Protein AF-A0A4V1RGA6-F1 (afdb_monomer)

Secondary structure (DSSP, 8-state):
-EEEE---S---S-PEE--SSSSEEEEEEE--SSTT-EEEEEEESS-EEEEEEEEEETTEEEEEEEEEESPPPPPPPP------PPPPPP-PPPP-PPPPPTT--S--------------PPPP-----TTPPEEEE-----BTTB---B-TT--BHHHHHHHHHHHHHHHHHHSTTEEEE-

Structure (mmCIF, N/CA/C/O backbone):
data_AF-A0A4V1RGA6-F1
#
_entry.id   AF-A0A4V1RGA6-F1
#
loop_
_atom_site.group_PDB
_atom_site.id
_atom_site.type_symbol
_atom_site.label_atom_id
_atom_site.label_alt_id
_atom_site.label_comp_id
_atom_site.label_asym_id
_atom_site.label_entity_id
_atom_site.label_seq_id
_atom_site.pdbx_PDB_ins_code
_atom_site.Cartn_x
_atom_site.Cartn_y
_atom_site.Cartn_z
_atom_site.occupancy
_atom_site.B_iso_or_equiv
_atom_site.auth_seq_id
_atom_site.auth_comp_id
_atom_site.auth_asym_id
_atom_site.auth_atom_id
_atom_site.pdbx_PDB_model_num
ATOM 1 N N . VAL A 1 1 ? -1.457 -8.751 15.946 1.00 91.12 1 VAL A N 1
ATOM 2 C CA . VAL A 1 1 ? -1.861 -7.387 16.377 1.00 91.12 1 VAL A CA 1
ATOM 3 C C . VAL A 1 1 ? -3.372 -7.347 16.571 1.00 91.12 1 VAL A C 1
ATOM 5 O O . VAL A 1 1 ? -4.065 -7.984 15.788 1.00 91.12 1 VAL A O 1
ATOM 8 N N . ALA A 1 2 ? -3.891 -6.642 17.581 1.00 92.94 2 ALA A N 1
ATOM 9 C CA . ALA A 1 2 ? -5.335 -6.489 17.796 1.00 92.94 2 ALA A CA 1
ATOM 10 C C . ALA A 1 2 ? -5.717 -5.007 17.915 1.00 92.94 2 ALA A C 1
ATOM 12 O O . ALA A 1 2 ? -5.067 -4.261 18.644 1.00 92.94 2 ALA A O 1
ATOM 13 N N . LEU A 1 3 ? -6.769 -4.604 17.205 1.00 91.19 3 LEU A N 1
ATOM 14 C CA . LEU A 1 3 ? -7.330 -3.260 17.219 1.00 91.19 3 LEU A CA 1
ATOM 15 C C . LEU A 1 3 ? -8.745 -3.312 17.792 1.00 91.19 3 LEU A C 1
ATOM 17 O O . LEU A 1 3 ? -9.605 -4.011 17.259 1.00 91.19 3 LEU A O 1
ATOM 21 N N . ASP A 1 4 ? -8.968 -2.552 18.859 1.00 91.88 4 ASP A N 1
ATOM 22 C CA . ASP A 1 4 ? -10.273 -2.388 19.493 1.00 91.88 4 ASP A CA 1
ATOM 23 C C . ASP A 1 4 ? -10.877 -1.043 19.085 1.00 91.88 4 ASP A C 1
ATOM 25 O O . ASP A 1 4 ? -10.287 0.013 19.318 1.00 91.88 4 ASP A O 1
ATOM 29 N N . ILE A 1 5 ? -12.057 -1.082 18.476 1.00 90.06 5 ILE A N 1
ATOM 30 C CA . ILE A 1 5 ? -12.774 0.084 17.964 1.00 90.06 5 ILE A CA 1
ATOM 31 C C . ILE A 1 5 ? -14.042 0.242 18.792 1.00 90.06 5 ILE A C 1
ATOM 33 O O . ILE A 1 5 ? -14.891 -0.643 18.778 1.00 90.06 5 ILE A O 1
ATOM 37 N N . LYS A 1 6 ? -14.182 1.361 19.509 1.00 90.50 6 LYS A N 1
ATOM 38 C CA . LYS A 1 6 ? -15.384 1.669 20.300 1.00 90.50 6 LYS A CA 1
ATOM 39 C C . LYS A 1 6 ? -16.537 2.076 19.386 1.00 90.50 6 LYS A C 1
ATOM 41 O O . LYS A 1 6 ? -16.763 3.260 19.149 1.00 90.50 6 LYS A O 1
ATOM 46 N N . GLN A 1 7 ? -17.206 1.082 18.834 1.00 84.62 7 GLN A N 1
ATOM 47 C CA . GLN A 1 7 ? -18.365 1.219 17.976 1.00 84.62 7 GLN A CA 1
ATOM 48 C C . GLN A 1 7 ? -19.159 -0.087 18.031 1.00 84.62 7 GLN A C 1
ATOM 50 O O . GLN A 1 7 ? -18.591 -1.158 18.235 1.00 84.62 7 GLN A O 1
ATOM 55 N N . THR A 1 8 ? -20.469 -0.007 17.833 1.00 82.50 8 THR A N 1
ATOM 56 C CA . THR A 1 8 ? -21.343 -1.173 17.682 1.00 82.50 8 THR A CA 1
ATOM 57 C C . THR A 1 8 ? -21.584 -1.470 16.203 1.00 82.50 8 THR A C 1
ATOM 59 O O . THR A 1 8 ? -21.538 -0.574 15.358 1.00 82.50 8 THR A O 1
ATOM 62 N N . GLY A 1 9 ? -21.841 -2.733 15.864 1.00 82.25 9 GLY A N 1
ATOM 63 C CA . GLY A 1 9 ? -22.208 -3.119 14.502 1.00 82.25 9 GLY A CA 1
ATOM 64 C C . GLY A 1 9 ? -21.744 -4.515 14.112 1.00 82.25 9 GLY A C 1
ATOM 65 O O . GLY A 1 9 ? -21.238 -5.276 14.933 1.00 82.25 9 GLY A O 1
ATOM 66 N N . VAL A 1 10 ? -21.922 -4.842 12.833 1.00 78.31 10 VAL A N 1
ATOM 67 C CA . VAL A 1 10 ? -21.462 -6.100 12.235 1.00 78.31 10 VAL A CA 1
ATOM 68 C C . VAL A 1 10 ? -20.316 -5.794 11.280 1.00 78.31 10 VAL A C 1
ATOM 70 O O . VAL A 1 10 ? -20.452 -4.952 10.393 1.00 78.31 10 VAL A O 1
ATOM 73 N N . ILE A 1 11 ? -19.190 -6.486 11.445 1.00 81.06 11 ILE A N 1
ATOM 74 C CA . ILE A 1 11 ? -18.063 -6.397 10.514 1.00 81.06 11 ILE A CA 1
ATOM 75 C C . ILE A 1 11 ? -18.363 -7.299 9.315 1.00 81.06 11 ILE A C 1
ATOM 77 O O . ILE A 1 11 ? -18.555 -8.503 9.481 1.00 81.06 11 ILE A O 1
ATOM 81 N N . GLN A 1 12 ? -18.394 -6.728 8.113 1.00 85.38 12 GLN A N 1
ATOM 82 C CA . GLN A 1 12 ? -18.617 -7.463 6.866 1.00 85.38 12 GLN A CA 1
ATOM 83 C C . GLN A 1 12 ? -17.317 -7.589 6.063 1.00 85.38 12 GLN A C 1
ATOM 85 O O . GLN A 1 12 ? -16.418 -6.759 6.187 1.00 85.38 12 GLN A O 1
ATOM 90 N N . GLY A 1 13 ? -17.219 -8.628 5.229 1.00 88.38 13 GLY A N 1
ATOM 91 C CA . GLY A 1 13 ? -16.082 -8.820 4.320 1.00 88.38 13 GLY A CA 1
ATOM 92 C C . GLY A 1 13 ? -14.807 -9.375 4.965 1.00 88.38 13 GLY A C 1
ATOM 93 O O . GLY A 1 13 ? -13.749 -9.315 4.346 1.00 88.38 13 GLY A O 1
ATOM 94 N N . LEU A 1 14 ? -14.890 -9.916 6.187 1.00 92.88 14 LEU A N 1
ATOM 95 C CA . LEU A 1 14 ? -13.795 -10.627 6.853 1.00 92.88 14 LEU A CA 1
ATOM 96 C C . LEU A 1 14 ? -14.073 -12.142 6.924 1.00 92.88 14 LEU A C 1
ATOM 98 O O . LEU A 1 14 ? -15.236 -12.532 7.025 1.00 92.88 14 LEU A O 1
ATOM 102 N N . PRO A 1 15 ? -13.029 -12.994 6.941 1.00 93.88 15 PRO A N 1
ATOM 103 C CA . PRO A 1 15 ? -11.611 -12.635 6.939 1.00 93.88 15 PRO A CA 1
ATOM 104 C C . PRO A 1 15 ? -11.096 -12.205 5.558 1.00 93.88 15 PRO A C 1
ATOM 106 O O . PRO A 1 15 ? -11.501 -12.743 4.533 1.00 93.88 15 PRO A O 1
ATOM 109 N N . LEU A 1 16 ? -10.138 -11.278 5.547 1.00 93.69 16 LEU A N 1
ATOM 110 C CA . LEU A 1 16 ? -9.291 -11.020 4.386 1.00 93.69 16 LEU A CA 1
ATOM 111 C C . LEU A 1 16 ? -8.048 -11.893 4.505 1.00 93.69 16 LEU A C 1
ATOM 113 O O . LEU A 1 16 ? -7.307 -11.779 5.482 1.00 93.69 16 LEU A O 1
ATOM 117 N N . LEU A 1 17 ? -7.831 -12.759 3.521 1.00 93.19 17 LEU A N 1
ATOM 118 C CA . LEU A 1 17 ? -6.652 -13.613 3.431 1.00 93.19 17 LEU A CA 1
ATOM 119 C C . LEU A 1 17 ? -5.677 -13.024 2.418 1.00 93.19 17 LEU A C 1
ATOM 121 O O . LEU A 1 17 ? -6.066 -12.628 1.321 1.00 93.19 17 LEU A O 1
ATOM 125 N N . PHE A 1 18 ? -4.405 -12.984 2.792 1.00 93.06 18 PHE A N 1
ATOM 126 C CA . PHE A 1 18 ? -3.328 -12.491 1.946 1.00 93.06 18 PHE A CA 1
ATOM 127 C C . PHE A 1 18 ? -2.407 -13.649 1.566 1.00 93.06 18 PHE A C 1
ATOM 129 O O . PHE A 1 18 ? -2.435 -14.713 2.182 1.00 93.06 18 PHE A O 1
ATOM 136 N N . SER A 1 19 ? -1.560 -13.440 0.557 1.00 89.00 19 SER A N 1
ATOM 137 C CA . SER A 1 19 ? -0.648 -14.477 0.056 1.00 89.00 19 SER A CA 1
ATOM 138 C C . SER A 1 19 ? 0.352 -14.989 1.098 1.00 89.00 19 SER A C 1
ATOM 140 O O . SER A 1 19 ? 0.969 -16.023 0.877 1.00 89.00 19 SER A O 1
ATOM 142 N N . GLY A 1 20 ? 0.548 -14.264 2.207 1.00 85.62 20 GLY A N 1
ATOM 143 C CA . GLY A 1 20 ? 1.564 -14.572 3.215 1.00 85.62 20 GLY A CA 1
ATOM 144 C C . GLY A 1 20 ? 2.991 -14.211 2.790 1.00 85.62 20 GLY A C 1
ATOM 145 O O . GLY A 1 20 ? 3.914 -14.399 3.570 1.00 85.62 20 GLY A O 1
ATOM 146 N N . ASN A 1 21 ? 3.182 -13.656 1.587 1.00 87.50 21 ASN A N 1
ATOM 147 C CA . ASN A 1 21 ? 4.495 -13.192 1.120 1.00 87.50 21 ASN A CA 1
ATOM 148 C C . ASN A 1 21 ? 4.892 -11.836 1.727 1.00 87.50 21 ASN A C 1
ATOM 150 O O . ASN A 1 21 ? 6.054 -11.455 1.670 1.00 87.50 21 ASN A O 1
ATOM 154 N N . ASN A 1 22 ? 3.917 -11.090 2.250 1.00 88.69 22 ASN A N 1
ATOM 155 C CA . ASN A 1 22 ? 4.110 -9.798 2.904 1.00 88.69 22 ASN A CA 1
ATOM 156 C C . ASN A 1 22 ? 3.808 -9.924 4.402 1.00 88.69 22 ASN A C 1
ATOM 158 O O . ASN A 1 22 ? 3.250 -10.925 4.842 1.00 88.69 22 ASN A O 1
ATOM 162 N N . LEU A 1 23 ? 4.096 -8.862 5.156 1.00 92.19 23 LEU A N 1
ATOM 163 C CA . LEU A 1 23 ? 3.967 -8.814 6.615 1.00 92.19 23 LEU A CA 1
ATOM 164 C C . LEU A 1 23 ? 2.582 -9.213 7.157 1.00 92.19 23 LEU A C 1
ATOM 166 O O . LEU A 1 23 ? 2.484 -9.766 8.248 1.00 92.19 23 LEU A O 1
ATOM 170 N N . VAL A 1 24 ? 1.501 -8.934 6.423 1.00 93.25 24 VAL A N 1
ATOM 171 C CA . VAL A 1 24 ? 0.134 -9.284 6.837 1.00 93.25 24 VAL A CA 1
ATOM 172 C C . VAL A 1 24 ? -0.288 -10.602 6.193 1.00 93.25 24 VAL A C 1
ATOM 174 O O . VAL A 1 24 ? -0.330 -10.719 4.969 1.00 93.25 24 VAL A O 1
ATOM 177 N N . LYS A 1 25 ? -0.663 -11.575 7.027 1.00 94.62 25 LYS A N 1
ATOM 178 C CA . LYS A 1 25 ? -1.186 -12.885 6.618 1.00 94.62 25 LYS A CA 1
ATOM 179 C C . LYS A 1 25 ? -2.705 -12.877 6.476 1.00 94.62 25 LYS A C 1
ATOM 181 O O . LYS A 1 25 ? -3.243 -13.398 5.502 1.00 94.62 25 LYS A O 1
ATOM 186 N N . ALA A 1 26 ? -3.398 -12.305 7.458 1.00 95.50 26 ALA A N 1
ATOM 187 C CA . ALA A 1 26 ? -4.853 -12.238 7.475 1.00 95.50 26 ALA A CA 1
ATOM 188 C C . ALA A 1 26 ? -5.357 -11.058 8.312 1.00 95.50 26 ALA A C 1
ATOM 190 O O . ALA A 1 26 ? -4.708 -10.645 9.272 1.00 95.50 26 ALA A O 1
ATOM 191 N N . ILE A 1 27 ? -6.548 -10.563 7.981 1.00 94.94 27 ILE A N 1
ATOM 192 C CA . ILE A 1 27 ? -7.334 -9.666 8.836 1.00 94.94 27 ILE A CA 1
ATOM 193 C C . ILE A 1 27 ? -8.657 -10.361 9.130 1.00 94.94 27 ILE A C 1
ATOM 195 O O . ILE A 1 27 ? -9.345 -10.794 8.210 1.00 94.94 27 ILE A O 1
ATOM 199 N N . ARG A 1 28 ? -9.024 -10.476 10.403 1.00 95.19 28 ARG A N 1
ATOM 200 C CA . ARG A 1 28 ? -10.243 -11.169 10.838 1.00 95.19 28 ARG A CA 1
ATOM 201 C C . ARG A 1 28 ? -10.923 -10.446 11.991 1.00 95.19 28 ARG A C 1
ATOM 203 O O . ARG A 1 28 ? -10.291 -9.665 12.701 1.00 95.19 28 ARG A O 1
ATOM 210 N N . SER A 1 29 ? -12.196 -10.751 12.207 1.00 94.44 29 SER A N 1
ATOM 211 C CA . SER A 1 29 ? -12.886 -10.367 13.437 1.00 94.44 29 SER A CA 1
ATOM 212 C C . SER A 1 29 ? -12.329 -11.184 14.605 1.00 94.44 29 SER A C 1
ATOM 214 O O . SER A 1 29 ? -12.132 -12.392 14.484 1.00 94.44 29 SER A O 1
ATOM 216 N N . GLY A 1 30 ? -12.053 -10.527 15.727 1.00 92.19 30 GLY A N 1
ATOM 217 C CA . GLY A 1 30 ? -11.729 -11.176 16.994 1.00 92.19 30 GLY A CA 1
ATOM 218 C C . GLY A 1 30 ? -12.867 -11.032 17.996 1.00 92.19 30 GLY A C 1
ATOM 219 O O . GLY A 1 30 ? -13.825 -10.300 17.761 1.00 92.19 30 GLY A O 1
ATOM 220 N N . THR A 1 31 ? -12.737 -11.691 19.144 1.00 92.94 31 THR A N 1
ATOM 221 C CA . THR A 1 31 ? -13.692 -11.547 20.248 1.00 92.94 31 THR A CA 1
ATOM 222 C C . THR A 1 31 ? -13.636 -10.124 20.818 1.00 92.94 31 THR A C 1
ATOM 224 O O . THR A 1 31 ? -12.563 -9.716 21.286 1.00 92.94 31 THR A O 1
ATOM 227 N N . PRO A 1 32 ? -14.748 -9.362 20.795 1.00 91.62 32 PRO A N 1
ATOM 228 C CA . PRO A 1 32 ? -14.829 -8.046 21.418 1.00 91.62 32 PRO A CA 1
ATOM 229 C C . PRO A 1 32 ? -14.464 -8.053 22.901 1.00 91.62 32 PRO A C 1
ATOM 231 O O . PRO A 1 32 ? -14.665 -9.049 23.593 1.00 91.62 32 PRO A O 1
ATOM 234 N N . LYS A 1 33 ? -13.971 -6.917 23.406 1.00 92.12 33 LYS A N 1
ATOM 235 C CA . LYS A 1 33 ? -13.774 -6.712 24.851 1.00 92.12 33 LYS A CA 1
ATOM 236 C C . LYS A 1 33 ? -15.092 -6.539 25.609 1.00 92.12 33 LYS A C 1
ATOM 238 O O . LYS A 1 33 ? -15.186 -6.951 26.758 1.00 92.12 33 LYS A O 1
ATOM 243 N N . ASP A 1 34 ? -16.076 -5.917 24.969 1.00 93.44 34 ASP A N 1
ATOM 244 C CA . ASP A 1 34 ? -17.388 -5.599 25.525 1.00 93.44 34 ASP A CA 1
ATOM 245 C C . ASP A 1 34 ? -18.413 -5.404 24.392 1.00 93.44 34 ASP A C 1
ATOM 247 O O . ASP A 1 34 ? -18.070 -5.447 23.209 1.00 93.44 34 ASP A O 1
ATOM 251 N N . ALA A 1 35 ? -19.678 -5.180 24.756 1.00 90.44 35 ALA A N 1
ATOM 252 C CA . ALA A 1 35 ? -20.783 -5.011 23.810 1.00 90.44 35 ALA A CA 1
ATOM 253 C C . ALA A 1 35 ? -20.729 -3.708 22.984 1.00 90.44 35 ALA A C 1
ATOM 255 O O . ALA A 1 35 ? -21.540 -3.541 22.077 1.00 90.44 35 ALA A O 1
ATOM 256 N N . GLN A 1 36 ? -19.826 -2.775 23.301 1.00 93.88 36 GLN A N 1
ATOM 257 C CA . GLN A 1 36 ? -19.682 -1.475 22.631 1.00 93.88 36 GLN A CA 1
ATOM 258 C C . GLN A 1 36 ? -18.410 -1.396 21.777 1.00 93.88 36 GLN A C 1
ATOM 260 O O . GLN A 1 36 ? -18.042 -0.320 21.302 1.00 93.88 36 GLN A O 1
ATOM 265 N N . THR A 1 37 ? -17.723 -2.524 21.601 1.00 93.44 37 THR A N 1
ATOM 266 C CA . THR A 1 37 ? -16.429 -2.590 20.936 1.00 93.44 37 THR A CA 1
ATOM 267 C C . THR A 1 37 ? -16.457 -3.611 19.806 1.00 93.44 37 THR A C 1
ATOM 269 O O . THR A 1 37 ? -17.019 -4.694 19.925 1.00 93.44 37 THR A O 1
ATOM 272 N N . LEU A 1 38 ? -15.773 -3.299 18.714 1.00 92.12 38 LEU A N 1
ATOM 273 C CA . LEU A 1 38 ? -15.395 -4.240 17.670 1.00 92.12 38 LEU A CA 1
ATOM 274 C C . LEU A 1 38 ? -13.911 -4.556 17.802 1.00 92.12 38 LEU A C 1
ATOM 276 O O . LEU A 1 38 ? -13.104 -3.651 18.011 1.00 92.12 38 LEU A O 1
ATOM 280 N N . ARG A 1 39 ? -13.535 -5.827 17.643 1.00 92.81 39 ARG A N 1
ATOM 281 C CA . ARG A 1 39 ? -12.129 -6.229 17.598 1.00 92.81 39 ARG A CA 1
ATOM 282 C C . ARG A 1 39 ? -11.749 -6.717 16.210 1.00 92.81 39 ARG A C 1
ATOM 284 O O . ARG A 1 39 ? -12.310 -7.692 15.714 1.00 92.81 39 ARG A O 1
ATOM 291 N N . LEU A 1 40 ? -10.730 -6.092 15.636 1.00 93.31 40 LEU A N 1
ATOM 292 C CA . LEU A 1 40 ? -10.021 -6.583 14.461 1.00 93.31 40 LEU A CA 1
ATOM 293 C C . LEU A 1 40 ? -8.701 -7.213 14.890 1.00 93.31 40 LEU A C 1
ATOM 295 O O . LEU A 1 40 ? -7.955 -6.642 15.682 1.00 93.31 40 LEU A O 1
ATOM 299 N N . VAL A 1 41 ? -8.398 -8.387 14.354 1.00 94.94 41 VAL A N 1
ATOM 300 C CA . VAL A 1 41 ? -7.119 -9.067 14.552 1.00 94.94 41 VAL A CA 1
ATOM 301 C C . VAL A 1 41 ? -6.393 -9.111 13.219 1.00 94.94 41 VAL A C 1
ATOM 303 O O . VAL A 1 41 ? -6.930 -9.607 12.229 1.00 94.94 41 VAL A O 1
ATOM 306 N N . VAL A 1 42 ? -5.172 -8.584 13.216 1.00 95.25 42 VAL A N 1
ATOM 307 C CA . VAL A 1 42 ? -4.244 -8.654 12.089 1.00 95.25 42 VAL A CA 1
ATOM 308 C C . VAL A 1 42 ? -3.182 -9.691 12.430 1.00 95.25 42 VAL A C 1
ATOM 310 O O . VAL A 1 42 ? -2.381 -9.498 13.356 1.00 95.25 42 VAL A O 1
ATOM 313 N N . ASP A 1 43 ? -3.206 -10.794 11.694 1.00 95.06 43 ASP A N 1
ATOM 314 C CA . ASP A 1 43 ? -2.206 -11.849 11.780 1.00 95.06 43 ASP A CA 1
ATOM 315 C C . ASP A 1 43 ? -0.995 -11.442 10.955 1.00 95.06 43 ASP A C 1
ATOM 317 O O . ASP A 1 43 ? -1.127 -11.123 9.769 1.00 95.06 43 ASP A O 1
ATOM 321 N N . LEU A 1 44 ? 0.176 -11.467 11.583 1.00 95.00 44 LEU A N 1
ATOM 322 C CA . LEU A 1 44 ? 1.432 -11.125 10.933 1.00 95.00 44 LEU A CA 1
ATOM 323 C C . LEU A 1 44 ? 2.229 -12.387 10.604 1.00 95.00 44 LEU A C 1
ATOM 325 O O . LEU A 1 44 ? 2.092 -13.407 11.282 1.00 95.00 44 LEU A O 1
ATOM 329 N N . THR A 1 45 ? 3.036 -12.320 9.552 1.00 93.94 45 THR A N 1
ATOM 330 C CA . THR A 1 45 ? 3.978 -13.385 9.175 1.00 93.94 45 THR A CA 1
ATOM 331 C C . THR A 1 45 ? 5.254 -13.353 10.014 1.00 93.94 45 THR A C 1
ATOM 333 O O . THR A 1 45 ? 5.900 -14.383 10.181 1.00 93.94 45 THR A O 1
ATOM 336 N N . GLU A 1 46 ? 5.575 -12.196 10.585 1.00 92.75 46 GLU A N 1
ATOM 337 C CA . GLU A 1 46 ? 6.711 -11.950 11.469 1.00 92.75 46 GLU A CA 1
ATOM 338 C C . GLU A 1 46 ? 6.353 -10.891 12.524 1.00 92.75 46 GLU A C 1
ATOM 340 O O . GLU A 1 46 ? 5.292 -10.259 12.471 1.00 92.75 46 GLU A O 1
ATOM 345 N N . ASN A 1 47 ? 7.227 -10.706 13.513 1.00 92.62 47 ASN A N 1
ATOM 346 C CA . ASN A 1 47 ? 7.027 -9.688 14.540 1.00 92.62 47 ASN A CA 1
ATOM 347 C C . ASN A 1 47 ? 7.098 -8.282 13.935 1.00 92.62 47 ASN A C 1
ATOM 349 O O . ASN A 1 47 ? 7.876 -8.016 13.020 1.00 92.62 47 ASN A O 1
ATOM 353 N N . GLY A 1 48 ? 6.306 -7.361 14.481 1.00 91.00 48 GLY A N 1
ATOM 354 C CA . GLY A 1 48 ? 6.279 -5.987 14.006 1.00 91.00 48 GLY A CA 1
ATOM 355 C C . GLY A 1 48 ? 5.825 -4.991 15.062 1.00 91.00 48 GLY A C 1
ATOM 356 O O . GLY A 1 48 ? 5.161 -5.337 16.040 1.00 91.00 48 GLY A O 1
ATOM 357 N N . LYS A 1 49 ? 6.192 -3.733 14.833 1.00 92.19 49 LYS A N 1
ATOM 358 C CA . LYS A 1 49 ? 5.794 -2.564 15.618 1.00 92.19 49 LYS A CA 1
ATOM 359 C C . LYS A 1 49 ? 4.634 -1.871 14.923 1.00 92.19 49 LYS A C 1
ATOM 361 O O . LYS A 1 49 ? 4.548 -1.873 13.696 1.00 92.19 49 LYS A O 1
ATOM 366 N N . THR A 1 50 ? 3.737 -1.287 15.706 1.00 91.31 50 THR A N 1
ATOM 367 C CA . THR A 1 50 ? 2.485 -0.731 15.188 1.00 91.31 50 THR A CA 1
ATOM 368 C C . THR A 1 50 ? 2.261 0.692 15.648 1.00 91.31 50 THR A C 1
ATOM 370 O O . THR A 1 50 ? 2.424 0.982 16.831 1.00 91.31 50 THR A O 1
ATOM 373 N N . GLU A 1 51 ? 1.774 1.529 14.742 1.00 92.44 51 GLU A N 1
ATOM 374 C CA . GLU A 1 51 ? 1.341 2.894 15.021 1.00 92.44 51 GLU A CA 1
ATOM 375 C C . GLU A 1 51 ? -0.045 3.132 14.423 1.00 92.44 51 GLU A C 1
ATOM 377 O O . GLU A 1 51 ? -0.395 2.585 13.376 1.00 92.44 51 GLU A O 1
ATOM 382 N N . ALA A 1 52 ? -0.852 3.945 15.100 1.00 90.25 52 ALA A N 1
ATOM 383 C CA . ALA A 1 52 ? -2.201 4.269 14.666 1.00 90.25 52 ALA A CA 1
ATOM 384 C C . ALA A 1 52 ? -2.432 5.773 14.776 1.00 90.25 52 ALA A C 1
ATOM 386 O O . ALA A 1 52 ? -2.247 6.356 15.844 1.00 90.25 52 ALA A O 1
ATOM 387 N N . VAL A 1 53 ? -2.893 6.387 13.690 1.00 91.69 53 VAL A N 1
ATOM 388 C CA . VAL A 1 53 ? -3.246 7.808 13.655 1.00 91.69 53 VAL A CA 1
ATOM 389 C C . VAL A 1 53 ? -4.685 7.952 13.188 1.00 91.69 53 VAL A C 1
ATOM 391 O O . VAL A 1 53 ? -5.118 7.298 12.240 1.00 91.69 53 VAL A O 1
ATOM 394 N N . LYS A 1 54 ? -5.439 8.823 13.858 1.00 90.25 54 LYS A N 1
ATOM 395 C CA . LYS A 1 54 ? -6.786 9.213 13.439 1.00 90.25 54 LYS A CA 1
ATOM 396 C C . LYS A 1 54 ? -6.699 10.533 12.688 1.00 90.25 54 LYS A C 1
ATOM 398 O O . LYS A 1 54 ? -6.169 11.503 13.219 1.00 90.25 54 LYS A O 1
ATOM 403 N N . GLN A 1 55 ? -7.239 10.564 11.482 1.00 89.62 55 GLN A N 1
ATOM 404 C CA . GLN A 1 55 ? -7.376 11.763 10.669 1.00 89.62 55 GLN A CA 1
ATOM 405 C C . GLN A 1 55 ? -8.862 12.072 10.519 1.00 89.62 55 GLN A C 1
ATOM 407 O O . GLN A 1 55 ? -9.659 11.173 10.257 1.00 89.62 55 GLN A O 1
ATOM 412 N N . GLN A 1 56 ? -9.237 13.332 10.709 1.00 90.00 56 GLN A N 1
ATOM 413 C CA . GLN A 1 56 ? -10.613 13.788 10.561 1.00 90.00 56 GLN A CA 1
ATOM 414 C C . GLN A 1 56 ? -10.686 14.780 9.403 1.00 90.00 56 GLN A C 1
ATOM 416 O O . GLN A 1 56 ? -9.938 15.754 9.374 1.00 90.00 56 GLN A O 1
ATOM 421 N N . ASN A 1 57 ? -11.598 14.538 8.466 1.00 87.62 57 ASN A N 1
ATOM 422 C CA . ASN A 1 57 ? -11.936 15.469 7.397 1.00 87.62 57 ASN A CA 1
ATOM 423 C C . ASN A 1 57 ? -13.450 15.711 7.417 1.00 87.62 57 ASN A C 1
ATOM 425 O O . ASN A 1 57 ? -14.236 14.846 7.022 1.00 87.62 57 ASN A O 1
ATOM 429 N N . GLY A 1 58 ? -13.859 16.865 7.950 1.00 88.50 58 GLY A N 1
ATOM 430 C CA . GLY A 1 58 ? -15.262 17.150 8.244 1.00 88.50 58 GLY A CA 1
ATOM 431 C C . GLY A 1 58 ? -15.840 16.136 9.235 1.00 88.50 58 GLY A C 1
ATOM 432 O O . GLY A 1 58 ? -15.340 15.990 10.351 1.00 88.50 58 GLY A O 1
ATOM 433 N N . SER A 1 59 ? -16.885 15.419 8.821 1.00 87.81 59 SER A N 1
ATOM 434 C CA . SER A 1 59 ? -17.518 14.343 9.597 1.00 87.81 59 SER A CA 1
ATOM 435 C C . SER A 1 59 ? -16.860 12.971 9.414 1.00 87.81 59 SER A C 1
ATOM 437 O O . SER A 1 59 ? -17.205 12.031 10.127 1.00 87.81 59 SER A O 1
ATOM 439 N N . ASN A 1 60 ? -15.946 12.828 8.451 1.00 87.38 60 ASN A N 1
ATOM 440 C CA . ASN A 1 60 ? -15.339 11.546 8.119 1.00 87.38 60 ASN A CA 1
ATOM 441 C C . ASN A 1 60 ? -14.071 11.322 8.940 1.00 87.38 60 ASN A C 1
ATOM 443 O O . ASN A 1 60 ? -13.195 12.187 9.002 1.00 87.38 60 ASN A O 1
ATOM 447 N N . TYR A 1 61 ? -13.958 10.131 9.522 1.00 85.44 61 TYR A N 1
ATOM 448 C CA . TYR A 1 61 ? -12.774 9.686 10.245 1.00 85.44 61 TYR A CA 1
ATOM 449 C C . TYR A 1 61 ? -12.052 8.602 9.449 1.00 85.44 61 TYR A C 1
ATOM 451 O O . TYR A 1 61 ? -12.628 7.562 9.138 1.00 85.44 61 TYR A O 1
ATOM 459 N N . THR A 1 62 ? -10.770 8.824 9.181 1.00 88.69 62 THR A N 1
ATOM 460 C CA . THR A 1 62 ? -9.860 7.832 8.608 1.00 88.69 62 THR A CA 1
ATOM 461 C C . THR A 1 62 ? -8.881 7.398 9.687 1.00 88.69 62 THR A C 1
ATOM 463 O O . THR A 1 62 ? -8.170 8.221 10.261 1.00 88.69 62 THR A O 1
ATOM 466 N N . VAL A 1 63 ? -8.822 6.098 9.968 1.00 87.62 63 VAL A N 1
ATOM 467 C CA . VAL A 1 63 ? -7.795 5.526 10.847 1.00 87.62 63 VAL A CA 1
ATOM 468 C C . VAL A 1 63 ? -6.698 4.942 9.971 1.00 87.62 63 VAL A C 1
ATOM 470 O O . VAL A 1 63 ? -6.936 3.994 9.226 1.00 87.62 63 VAL A O 1
ATOM 473 N N . VAL A 1 64 ? -5.497 5.509 10.055 1.00 90.56 64 VAL A N 1
ATOM 474 C CA . VAL A 1 64 ? -4.308 4.975 9.390 1.00 90.56 64 VAL A CA 1
ATOM 475 C C . VAL A 1 64 ? -3.570 4.103 10.390 1.00 90.56 64 VAL A C 1
ATOM 477 O O . VAL A 1 64 ? -3.132 4.585 11.433 1.00 90.56 64 VAL A O 1
ATOM 480 N N . PHE A 1 65 ? -3.465 2.817 10.071 1.00 90.31 65 PHE A N 1
ATOM 481 C CA . PHE A 1 65 ? -2.761 1.831 10.877 1.00 90.31 65 PHE A CA 1
ATOM 482 C C . PHE A 1 65 ? -1.509 1.360 10.139 1.00 90.31 65 PHE A C 1
ATOM 484 O O . PHE A 1 65 ? -1.612 0.739 9.081 1.00 90.31 65 PHE A O 1
ATOM 491 N N . THR A 1 66 ? -0.341 1.658 10.698 1.00 91.88 66 THR A N 1
ATOM 492 C CA . THR A 1 66 ? 0.960 1.316 10.120 1.00 91.88 66 THR A CA 1
ATOM 493 C C . THR A 1 66 ? 1.579 0.177 10.913 1.00 91.88 66 THR A C 1
ATOM 495 O O . THR A 1 66 ? 1.634 0.229 12.141 1.00 91.88 66 THR A O 1
ATOM 498 N N . ILE A 1 67 ? 2.057 -0.852 10.213 1.00 92.56 67 ILE A N 1
ATOM 499 C CA . ILE A 1 67 ? 2.769 -1.991 10.798 1.00 92.56 67 ILE A CA 1
ATOM 500 C C . ILE A 1 67 ? 4.129 -2.080 10.120 1.00 92.56 67 ILE A C 1
ATOM 502 O O . ILE A 1 67 ? 4.196 -2.261 8.906 1.00 92.56 67 ILE A O 1
ATOM 506 N N . ASN A 1 68 ? 5.193 -1.974 10.906 1.00 91.94 68 ASN A N 1
ATOM 507 C CA . ASN A 1 68 ? 6.565 -2.130 10.444 1.00 91.94 68 ASN A CA 1
ATOM 508 C C . ASN A 1 68 ? 7.111 -3.456 10.969 1.00 91.94 68 ASN A C 1
ATOM 510 O O . ASN A 1 68 ? 7.004 -3.720 12.167 1.00 91.94 68 ASN A O 1
ATOM 514 N N . ALA A 1 69 ? 7.682 -4.285 10.095 1.00 90.19 69 ALA A N 1
ATOM 515 C CA . ALA A 1 69 ? 8.367 -5.505 10.513 1.00 90.19 69 ALA A CA 1
ATOM 516 C C . ALA A 1 69 ? 9.555 -5.156 11.420 1.00 90.19 69 ALA A C 1
ATOM 518 O O . ALA A 1 69 ? 10.210 -4.135 11.217 1.00 90.19 69 ALA A O 1
ATOM 519 N N . ASP A 1 70 ? 9.867 -6.016 12.387 1.00 85.19 70 ASP A N 1
ATOM 520 C CA . ASP A 1 70 ? 11.067 -5.880 13.231 1.00 85.19 70 ASP A CA 1
ATOM 521 C C . ASP A 1 70 ? 12.338 -6.389 12.517 1.00 85.19 70 ASP A C 1
ATOM 523 O O . ASP A 1 70 ? 13.329 -6.761 13.145 1.00 85.19 70 ASP A O 1
ATOM 527 N N . ALA A 1 71 ? 12.299 -6.435 11.182 1.00 72.81 71 ALA A N 1
ATOM 528 C CA . ALA A 1 71 ? 13.406 -6.849 10.345 1.00 72.81 71 ALA A CA 1
ATOM 529 C C . ALA A 1 71 ? 14.482 -5.747 10.295 1.00 72.81 71 ALA A C 1
ATOM 531 O O . ALA A 1 71 ? 14.148 -4.562 10.169 1.00 72.81 71 ALA A O 1
ATOM 532 N N . PRO A 1 72 ? 15.779 -6.110 10.344 1.00 66.56 72 PRO A N 1
ATOM 533 C CA . PRO A 1 72 ? 16.852 -5.172 10.054 1.00 66.56 72 PRO A CA 1
ATOM 534 C C . PRO A 1 72 ? 16.622 -4.536 8.677 1.00 66.56 72 PRO A C 1
ATOM 536 O O . PRO A 1 72 ? 16.179 -5.238 7.760 1.00 66.56 72 PRO A O 1
ATOM 539 N N . PRO A 1 73 ? 16.923 -3.236 8.497 1.00 64.69 73 PRO A N 1
ATOM 540 C CA . PRO A 1 73 ? 16.843 -2.625 7.180 1.00 64.69 73 PRO A CA 1
ATOM 541 C C . PRO A 1 73 ? 17.659 -3.465 6.186 1.00 64.69 73 PRO A C 1
ATOM 543 O O . PRO A 1 73 ? 18.735 -3.957 6.551 1.00 64.69 73 PRO A O 1
ATOM 546 N N . PRO A 1 74 ? 17.168 -3.658 4.947 1.00 68.19 74 PRO A N 1
ATOM 547 C CA . PRO A 1 74 ? 17.948 -4.349 3.934 1.00 68.19 74 PRO A CA 1
ATOM 548 C C . PRO A 1 74 ? 19.316 -3.665 3.806 1.00 68.19 74 PRO A C 1
ATOM 550 O O . PRO A 1 74 ? 19.400 -2.439 3.965 1.00 68.19 74 PRO A O 1
ATOM 553 N N . PRO A 1 75 ? 20.393 -4.431 3.553 1.00 69.44 75 PRO A N 1
ATOM 554 C CA . PRO A 1 75 ? 21.718 -3.852 3.410 1.00 69.44 75 PRO A CA 1
ATOM 555 C C . PRO A 1 75 ? 21.671 -2.739 2.356 1.00 69.44 75 PRO A C 1
ATOM 557 O O . PRO A 1 75 ? 20.989 -2.902 1.335 1.00 69.44 75 PRO A O 1
ATOM 560 N N . PRO A 1 76 ? 22.353 -1.603 2.594 1.00 66.19 76 PRO A N 1
ATOM 561 C CA . PRO A 1 76 ? 22.358 -0.513 1.637 1.00 66.19 76 PRO A CA 1
ATOM 562 C C . PRO A 1 76 ? 22.828 -1.046 0.280 1.00 66.19 76 PRO A C 1
ATOM 564 O O . PRO A 1 76 ? 23.734 -1.890 0.236 1.00 66.19 76 PRO A O 1
ATOM 567 N N . PRO A 1 77 ? 22.233 -0.583 -0.835 1.00 66.75 77 PRO A N 1
ATOM 568 C CA . PRO A 1 77 ? 22.761 -0.919 -2.144 1.00 66.75 77 PRO A CA 1
ATOM 569 C C . PRO A 1 77 ? 24.248 -0.537 -2.187 1.00 66.75 77 PRO A C 1
ATOM 571 O O . PRO A 1 77 ? 24.639 0.452 -1.554 1.00 66.75 77 PRO A O 1
ATOM 574 N N . PRO A 1 78 ? 25.090 -1.309 -2.900 1.00 67.06 78 PRO A N 1
ATOM 575 C CA . PRO A 1 78 ? 26.506 -0.995 -3.010 1.00 67.06 78 PRO A CA 1
ATOM 576 C C . PRO A 1 78 ? 26.659 0.466 -3.447 1.00 67.06 78 PRO A C 1
ATOM 578 O O . PRO A 1 78 ? 25.898 0.908 -4.317 1.00 67.06 78 PRO A O 1
ATOM 581 N N . PRO A 1 79 ? 27.590 1.228 -2.843 1.00 54.75 79 PRO A N 1
ATOM 582 C CA . PRO A 1 79 ? 27.746 2.639 -3.145 1.00 54.75 79 PRO A CA 1
ATOM 583 C C . PRO A 1 79 ? 27.998 2.790 -4.642 1.00 54.75 79 PRO A C 1
ATOM 585 O O . PRO A 1 79 ? 29.050 2.415 -5.159 1.00 54.75 79 PRO A O 1
ATOM 588 N N . VAL A 1 80 ? 27.017 3.343 -5.354 1.00 60.16 80 VAL A N 1
ATOM 589 C CA . VAL A 1 80 ? 27.249 3.889 -6.685 1.00 60.16 80 VAL A CA 1
ATOM 590 C C . VAL A 1 80 ? 28.141 5.099 -6.471 1.00 60.16 80 VAL A C 1
ATOM 592 O O . VAL A 1 80 ? 27.685 6.155 -6.037 1.00 60.16 80 VAL A O 1
ATOM 595 N N . VAL A 1 81 ? 29.444 4.914 -6.697 1.00 50.84 81 VAL A N 1
ATOM 596 C CA . VAL A 1 81 ? 30.427 5.995 -6.673 1.00 50.84 81 VAL A CA 1
ATOM 597 C C . VAL A 1 81 ? 30.071 6.937 -7.816 1.00 50.84 81 VAL A C 1
ATOM 599 O O . VAL A 1 81 ? 30.554 6.806 -8.938 1.00 50.84 81 VAL A O 1
ATOM 602 N N . ALA A 1 82 ? 29.197 7.902 -7.539 1.00 51.06 82 ALA A N 1
ATOM 603 C CA . ALA A 1 82 ? 29.063 9.077 -8.370 1.00 51.06 82 ALA A CA 1
ATOM 604 C C . ALA A 1 82 ? 30.399 9.813 -8.255 1.00 51.06 82 ALA A C 1
ATOM 606 O O . ALA A 1 82 ? 30.639 10.544 -7.293 1.00 51.06 82 ALA A O 1
ATOM 607 N N . LYS A 1 83 ? 31.310 9.555 -9.201 1.00 45.56 83 LYS A N 1
ATOM 608 C CA . LYS A 1 83 ? 32.556 10.308 -9.342 1.00 45.56 83 LYS A CA 1
ATOM 609 C C . LYS A 1 83 ? 32.168 11.780 -9.457 1.00 45.56 83 LYS A C 1
ATOM 611 O O . LYS A 1 83 ? 31.703 12.238 -10.500 1.00 45.56 83 LYS A O 1
ATOM 616 N N . ARG A 1 84 ? 32.314 12.518 -8.358 1.00 54.78 84 ARG A N 1
ATOM 617 C CA . ARG A 1 84 ? 32.184 13.970 -8.339 1.00 54.78 84 ARG A CA 1
ATOM 618 C C . ARG A 1 84 ? 33.350 14.511 -9.152 1.00 54.78 84 ARG A C 1
ATOM 620 O O . ARG A 1 84 ? 34.461 14.607 -8.648 1.00 54.78 84 ARG A O 1
ATOM 627 N N . VAL A 1 85 ? 33.101 14.798 -10.426 1.00 51.25 85 VAL A N 1
ATOM 628 C CA . VAL A 1 85 ? 34.070 15.475 -11.287 1.00 51.25 85 VAL A CA 1
ATOM 629 C C . VAL A 1 85 ? 34.339 16.848 -10.672 1.00 51.25 85 VAL A C 1
ATOM 631 O O . VAL A 1 85 ? 33.413 17.635 -10.453 1.00 51.25 85 VAL A O 1
ATOM 634 N N . GLU A 1 86 ? 35.599 17.089 -10.318 1.00 51.19 86 GLU A N 1
ATOM 635 C CA . GLU A 1 86 ? 36.073 18.368 -9.805 1.00 51.19 86 GLU A CA 1
ATOM 636 C C . GLU A 1 86 ? 35.799 19.487 -10.814 1.00 51.19 86 GLU A C 1
ATOM 638 O O . GLU A 1 86 ? 35.804 19.301 -12.030 1.00 51.19 86 GLU A O 1
ATOM 643 N N . LYS A 1 87 ? 35.488 20.662 -10.274 1.00 37.19 87 LYS A N 1
ATOM 644 C CA . LYS A 1 87 ? 35.006 21.846 -10.985 1.00 37.19 87 LYS A CA 1
ATOM 645 C C . LYS A 1 87 ? 36.152 22.443 -11.828 1.00 37.19 87 LYS A C 1
ATOM 647 O O . LYS A 1 87 ? 37.106 22.923 -11.220 1.00 37.19 87 LYS A O 1
ATOM 652 N N . PRO A 1 88 ? 36.088 22.497 -13.173 1.00 45.31 88 PRO A N 1
ATOM 653 C CA . PRO A 1 88 ? 37.050 23.284 -13.936 1.00 45.31 88 PRO A CA 1
ATOM 654 C C . PRO A 1 88 ? 36.763 24.778 -13.750 1.00 45.31 88 PRO A C 1
ATOM 656 O O . PRO A 1 88 ? 35.608 25.190 -13.594 1.00 45.31 88 PRO A O 1
ATOM 659 N N . ALA A 1 89 ? 37.829 25.575 -13.754 1.00 47.53 89 ALA A N 1
ATOM 660 C CA . ALA A 1 89 ? 37.790 27.024 -13.635 1.00 47.53 89 ALA A CA 1
ATOM 661 C C . ALA A 1 89 ? 36.896 27.676 -14.707 1.00 47.53 89 ALA A C 1
ATOM 663 O O . ALA A 1 89 ? 36.793 27.221 -15.845 1.00 47.53 89 ALA A O 1
ATOM 664 N N . VAL A 1 90 ? 36.235 28.755 -14.295 1.00 42.59 90 VAL A N 1
ATOM 665 C CA . VAL A 1 90 ? 35.263 29.535 -15.063 1.00 42.59 90 VAL A CA 1
ATOM 666 C C . VAL A 1 90 ? 35.947 30.208 -16.258 1.00 42.59 90 VAL A C 1
ATOM 668 O O . VAL A 1 90 ? 36.832 31.036 -16.067 1.00 42.59 90 VAL A O 1
ATOM 671 N N . VAL A 1 91 ? 35.495 29.914 -17.479 1.00 45.78 91 VAL A N 1
ATOM 672 C CA . VAL A 1 91 ? 35.699 30.784 -18.649 1.00 45.78 91 VAL A CA 1
ATOM 673 C C . VAL A 1 91 ? 34.357 31.449 -18.960 1.00 45.78 91 VAL A C 1
ATOM 675 O O . VAL A 1 91 ? 33.330 30.775 -19.038 1.00 45.78 91 VAL A O 1
ATOM 678 N N . ALA A 1 92 ? 34.361 32.779 -19.060 1.00 40.16 92 ALA A N 1
ATOM 679 C CA . ALA A 1 92 ? 33.173 33.613 -19.250 1.00 40.16 92 ALA A CA 1
ATOM 680 C C . ALA A 1 92 ? 32.429 33.308 -20.576 1.00 40.16 92 ALA A C 1
ATOM 682 O O . ALA A 1 92 ? 33.072 32.939 -21.563 1.00 40.16 92 ALA A O 1
ATOM 683 N N . PRO A 1 93 ? 31.089 33.464 -20.635 1.00 43.09 93 PRO A N 1
ATOM 684 C CA . PRO A 1 93 ? 30.298 33.033 -21.784 1.00 43.09 93 PRO A CA 1
ATOM 685 C C . PRO A 1 93 ? 30.316 34.057 -22.930 1.00 43.09 93 PRO A C 1
ATOM 687 O O . PRO A 1 93 ? 30.183 35.260 -22.710 1.00 43.09 93 PRO A O 1
ATOM 690 N N . ARG A 1 94 ? 30.412 33.563 -24.173 1.00 41.84 94 ARG A N 1
ATOM 691 C CA . ARG A 1 94 ? 30.010 34.301 -25.382 1.00 41.84 94 ARG A CA 1
ATOM 692 C C . ARG A 1 94 ? 28.495 34.168 -25.561 1.00 41.84 94 ARG A C 1
ATOM 694 O O . ARG A 1 94 ? 27.955 33.070 -25.443 1.00 41.84 94 ARG A O 1
ATOM 701 N N . VAL A 1 95 ? 27.829 35.285 -25.843 1.00 44.97 95 VAL A N 1
ATOM 702 C CA . VAL A 1 95 ? 26.388 35.361 -26.121 1.00 44.97 95 VAL A CA 1
ATOM 703 C C . VAL A 1 95 ? 26.091 34.614 -27.425 1.00 44.97 95 VAL A C 1
ATOM 705 O O . VAL A 1 95 ? 26.698 34.909 -28.450 1.00 44.97 95 VAL A O 1
ATOM 708 N N . SER A 1 96 ? 25.179 33.644 -27.384 1.00 48.97 96 SER A N 1
ATOM 709 C CA . SER A 1 96 ? 24.570 33.040 -28.576 1.00 48.97 96 SER A CA 1
ATOM 710 C C . SER A 1 96 ? 23.050 33.131 -28.449 1.00 48.97 96 SER A C 1
ATOM 712 O O . SER A 1 96 ? 22.500 32.996 -27.356 1.00 48.97 96 SER A O 1
ATOM 714 N N . GLU A 1 97 ? 22.411 33.481 -29.561 1.00 50.84 97 GLU A N 1
ATOM 715 C CA . GLU A 1 97 ? 21.002 33.866 -29.685 1.00 50.84 97 GLU A CA 1
ATOM 716 C C . GLU A 1 97 ? 20.026 32.718 -29.355 1.00 50.84 97 GLU A C 1
ATOM 718 O O . GLU A 1 97 ? 20.374 31.543 -29.510 1.00 50.84 97 GLU A O 1
ATOM 723 N N . PRO A 1 98 ? 18.792 33.020 -28.903 1.00 49.16 98 PRO A N 1
ATOM 724 C CA . PRO A 1 98 ? 17.834 31.993 -28.508 1.00 49.16 98 PRO A CA 1
ATOM 725 C C . PRO A 1 98 ? 17.282 31.219 -29.716 1.00 49.16 98 PRO A C 1
ATOM 727 O O . PRO A 1 98 ? 16.724 31.796 -30.648 1.00 49.16 98 PRO A O 1
ATOM 730 N N . ALA A 1 99 ? 17.374 29.889 -29.658 1.00 51.75 99 ALA A N 1
ATOM 731 C CA . ALA A 1 99 ? 16.698 28.990 -30.588 1.00 51.75 99 ALA A CA 1
ATOM 732 C C . ALA A 1 99 ? 15.167 29.055 -30.411 1.00 51.75 99 ALA A C 1
ATOM 734 O O . ALA A 1 99 ? 14.653 29.056 -29.290 1.00 51.75 99 ALA A O 1
ATOM 735 N N . SER A 1 100 ? 14.439 29.092 -31.530 1.00 51.78 100 SER A N 1
ATOM 736 C CA . SER A 1 100 ? 12.972 29.121 -31.566 1.00 51.78 100 SER A CA 1
ATOM 737 C C . SER A 1 100 ? 12.365 27.755 -31.211 1.00 51.78 100 SER A C 1
ATOM 739 O O . SER A 1 100 ? 12.868 26.710 -31.620 1.00 51.78 100 SER A O 1
ATOM 741 N N . ASN A 1 101 ? 11.276 27.765 -30.438 1.00 48.59 101 ASN A N 1
ATOM 742 C CA . ASN A 1 101 ? 10.616 26.578 -29.890 1.00 48.59 101 ASN A CA 1
ATOM 743 C C . ASN A 1 101 ? 9.567 26.021 -30.888 1.00 48.59 101 ASN A C 1
ATOM 745 O O . ASN A 1 101 ? 8.648 26.762 -31.245 1.00 48.59 101 ASN A O 1
ATOM 749 N N . PRO A 1 102 ? 9.633 24.742 -31.317 1.00 48.97 102 PRO A N 1
ATOM 750 C CA . PRO A 1 102 ? 8.789 24.194 -32.391 1.00 48.97 102 PRO A CA 1
ATOM 751 C C . PRO A 1 102 ? 7.321 23.915 -32.007 1.00 48.97 102 PRO A C 1
ATOM 753 O O . PRO A 1 102 ? 6.579 23.355 -32.807 1.00 48.97 102 PRO A O 1
ATOM 756 N N . PHE A 1 103 ? 6.872 24.309 -30.811 1.00 48.31 103 PHE A N 1
ATOM 757 C CA . PHE A 1 103 ? 5.524 24.014 -30.298 1.00 48.31 103 PHE A CA 1
ATOM 758 C C . PHE A 1 103 ? 4.565 25.213 -30.243 1.00 48.31 103 PHE A C 1
ATOM 760 O O . PHE A 1 103 ? 3.542 25.151 -29.565 1.00 48.31 103 PHE A O 1
ATOM 767 N N . LYS A 1 104 ? 4.834 26.306 -30.966 1.00 44.22 104 LYS A N 1
ATOM 768 C CA . LYS A 1 104 ? 3.823 27.357 -31.155 1.00 44.22 104 LYS A CA 1
ATOM 769 C C . LYS A 1 104 ? 2.946 27.039 -32.364 1.00 44.22 104 LYS A C 1
ATOM 771 O O . LYS A 1 104 ? 3.235 27.471 -33.472 1.00 44.22 104 LYS A O 1
ATOM 776 N N . THR A 1 105 ? 1.862 26.305 -32.138 1.00 46.16 105 THR A N 1
ATOM 777 C CA . THR A 1 105 ? 0.665 26.419 -32.982 1.00 46.16 105 THR A CA 1
ATOM 778 C C . THR A 1 105 ? -0.391 27.202 -32.213 1.00 46.16 105 THR A C 1
ATOM 780 O O . THR A 1 105 ? -0.574 27.030 -31.008 1.00 46.16 105 THR A O 1
ATOM 783 N N . GLU A 1 106 ? -1.004 28.152 -32.909 1.00 52.53 106 GLU A N 1
ATOM 784 C CA . GLU A 1 106 ? -1.932 29.140 -32.373 1.00 52.53 106 GLU A CA 1
ATOM 785 C C . GLU A 1 106 ? -3.260 28.488 -32.007 1.00 52.53 106 GLU A C 1
ATOM 787 O O . GLU A 1 106 ? -4.208 28.537 -32.780 1.00 52.53 106 GLU A O 1
ATOM 792 N N . SER A 1 107 ? -3.339 27.830 -30.854 1.00 55.53 107 SER A N 1
ATOM 793 C CA . SER A 1 107 ? -4.599 27.604 -30.149 1.00 55.53 107 SER A CA 1
ATOM 794 C C . SER A 1 107 ? -4.363 26.963 -28.787 1.00 55.53 107 SER A C 1
ATOM 796 O O . SER A 1 107 ? -3.743 25.912 -28.673 1.00 55.53 107 SER A O 1
ATOM 798 N N . ASN A 1 108 ? -5.035 27.551 -27.799 1.00 42.62 108 ASN A N 1
ATOM 799 C CA . ASN A 1 108 ? -5.576 26.910 -26.603 1.00 42.62 108 ASN A CA 1
ATOM 800 C C . ASN A 1 108 ? -4.809 27.072 -25.271 1.00 42.62 108 ASN A C 1
ATOM 802 O O . ASN A 1 108 ? -3.755 26.497 -25.027 1.00 42.62 108 ASN A O 1
ATOM 806 N N . ARG A 1 109 ? -5.501 27.803 -24.385 1.00 44.25 109 ARG A N 1
ATOM 807 C CA . ARG A 1 109 ? -5.650 27.623 -22.932 1.00 44.25 109 ARG A CA 1
ATOM 808 C C . ARG A 1 109 ? -4.377 27.565 -22.088 1.00 44.25 109 ARG A C 1
ATOM 810 O O . ARG A 1 109 ? -3.808 26.516 -21.820 1.00 44.25 109 ARG A O 1
ATOM 817 N N . THR A 1 110 ? -4.064 28.733 -21.538 1.00 38.88 110 THR A N 1
ATOM 818 C CA . THR A 1 110 ? -3.164 28.985 -20.411 1.00 38.88 110 THR A CA 1
ATOM 819 C C . THR A 1 110 ? -3.350 27.977 -19.269 1.00 38.88 110 THR A C 1
ATOM 821 O O . THR A 1 110 ? -4.232 28.130 -18.425 1.00 38.88 110 THR A O 1
ATOM 824 N N . THR A 1 111 ? -2.485 26.969 -19.195 1.00 40.59 111 THR A N 1
ATOM 825 C CA . THR A 1 111 ? -2.113 26.330 -17.928 1.00 40.59 111 THR A CA 1
ATOM 826 C C . THR A 1 111 ? -0.857 27.030 -17.427 1.00 40.59 111 THR A C 1
ATOM 828 O O . THR A 1 111 ? 0.193 26.950 -18.064 1.00 40.59 111 THR A O 1
ATOM 831 N N . GLY A 1 112 ? -0.974 27.776 -16.326 1.00 42.97 112 GLY A N 1
ATOM 832 C CA . GLY A 1 112 ? 0.156 28.473 -15.718 1.00 42.97 112 GLY A CA 1
ATOM 833 C C . GLY A 1 112 ? 1.188 27.475 -15.204 1.00 42.97 112 GLY A C 1
ATOM 834 O O . GLY A 1 112 ? 0.938 26.774 -14.227 1.00 42.97 112 GLY A O 1
ATOM 835 N N . VAL A 1 113 ? 2.344 27.412 -15.860 1.00 40.34 113 VAL A N 1
ATOM 836 C CA . VAL A 1 113 ? 3.522 26.719 -15.339 1.00 40.34 113 VAL A CA 1
ATOM 837 C C . VAL A 1 113 ? 4.274 27.729 -14.481 1.00 40.34 113 VAL A C 1
ATOM 839 O O . VAL A 1 113 ? 4.761 28.740 -14.985 1.00 40.34 113 VAL A O 1
ATOM 842 N N . ILE A 1 114 ? 4.340 27.485 -13.173 1.00 42.00 114 ILE A N 1
ATOM 843 C CA . ILE A 1 114 ? 5.248 28.219 -12.293 1.00 42.00 114 ILE A CA 1
ATOM 844 C C . ILE A 1 114 ? 6.645 27.697 -12.625 1.00 42.00 114 ILE A C 1
ATOM 846 O O . ILE A 1 114 ? 7.006 26.590 -12.232 1.00 42.00 114 ILE A O 1
ATOM 850 N N . SER A 1 115 ? 7.409 28.464 -13.401 1.00 43.03 115 SER A N 1
ATOM 851 C CA . SER A 1 115 ? 8.815 28.172 -13.660 1.00 43.03 115 SER A CA 1
ATOM 852 C C . SER A 1 115 ? 9.580 28.238 -12.341 1.00 43.03 115 SER A C 1
ATOM 854 O O . SER A 1 115 ? 9.932 29.318 -11.866 1.00 43.03 115 SER A O 1
ATOM 856 N N . SER A 1 116 ? 9.851 27.090 -11.726 1.00 48.66 116 SER A N 1
ATOM 857 C CA . SER A 1 116 ? 10.974 26.996 -10.807 1.00 48.66 116 SER A CA 1
ATOM 858 C C . SER A 1 116 ? 12.242 27.164 -11.645 1.00 48.66 116 SER A C 1
ATOM 860 O O . SER 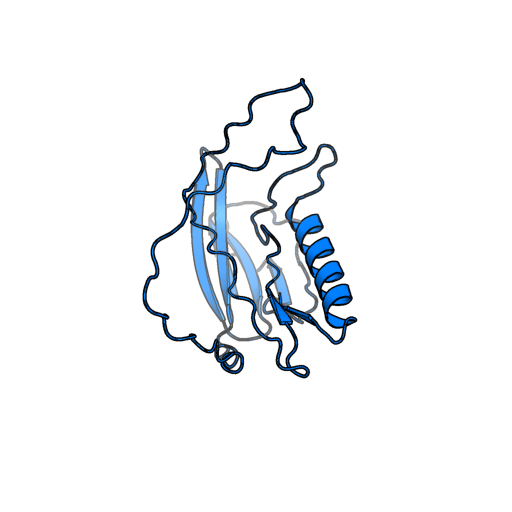A 1 116 ? 12.449 26.472 -12.641 1.00 48.66 116 SER A O 1
ATOM 862 N N . ASN A 1 117 ? 13.092 28.123 -11.274 1.00 47.81 117 ASN A N 1
ATOM 863 C CA . ASN A 1 117 ? 14.420 28.294 -11.861 1.00 47.81 117 ASN A CA 1
ATOM 864 C C . ASN A 1 117 ? 15.326 27.124 -11.442 1.00 47.81 117 ASN A C 1
ATOM 866 O O . ASN A 1 117 ? 16.271 27.287 -10.674 1.00 47.81 117 ASN A O 1
ATOM 870 N N . THR A 1 118 ? 15.049 25.920 -11.931 1.00 43.72 118 THR A N 1
ATOM 871 C CA . THR A 1 118 ? 16.033 24.844 -11.946 1.00 43.72 118 THR A CA 1
ATOM 872 C C . THR A 1 118 ? 16.942 25.069 -13.139 1.00 43.72 118 THR A C 1
ATOM 874 O O . THR A 1 118 ? 16.566 24.847 -14.286 1.00 43.72 118 THR A O 1
ATOM 877 N N . VAL A 1 119 ? 18.156 25.538 -12.857 1.00 44.94 119 VAL A N 1
ATOM 878 C CA . VAL A 1 119 ? 19.248 25.597 -13.828 1.00 44.94 119 VAL A CA 1
ATOM 879 C C . VAL A 1 119 ? 19.563 24.167 -14.271 1.00 44.94 119 VAL A C 1
ATOM 881 O O . VAL A 1 119 ? 20.290 23.441 -13.591 1.00 44.94 119 VAL A O 1
ATOM 884 N N . THR A 1 120 ? 19.030 23.742 -15.415 1.00 43.91 120 THR A N 1
ATOM 885 C CA . THR A 1 120 ? 19.495 22.529 -16.089 1.00 43.91 120 THR A CA 1
ATOM 886 C C . THR A 1 120 ? 20.859 22.842 -16.693 1.00 43.91 120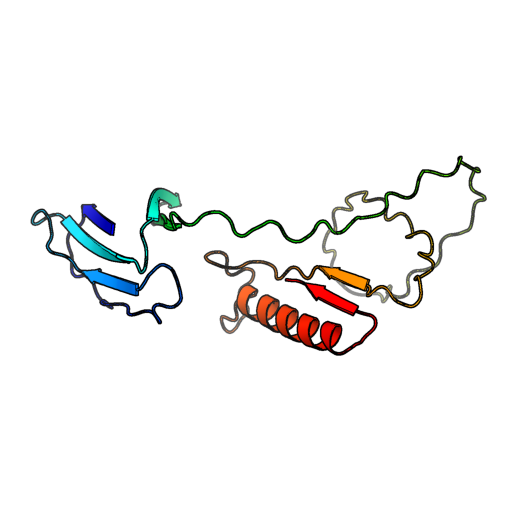 THR A C 1
ATOM 888 O O . THR A 1 120 ? 20.974 23.341 -17.810 1.00 43.91 120 THR A O 1
ATOM 891 N N . ARG A 1 121 ? 21.926 22.606 -15.924 1.00 52.53 121 ARG A N 1
ATOM 892 C CA . ARG A 1 121 ? 23.285 22.640 -16.469 1.00 52.53 121 ARG A CA 1
ATOM 893 C C . ARG A 1 121 ? 23.394 21.490 -17.477 1.00 52.53 121 ARG A C 1
ATOM 895 O O . ARG A 1 121 ? 23.097 20.361 -17.082 1.00 52.53 121 ARG A O 1
ATOM 902 N N . PRO A 1 122 ? 23.816 21.727 -18.734 1.00 47.41 122 PRO A N 1
ATOM 903 C CA . PRO A 1 122 ? 24.052 20.641 -19.673 1.00 47.41 122 PRO A CA 1
ATOM 904 C C . PRO A 1 122 ? 25.011 19.658 -19.007 1.00 47.41 122 PRO A C 1
ATOM 906 O O . PRO A 1 122 ? 26.046 20.076 -18.475 1.00 47.41 122 PRO A O 1
ATOM 909 N N . ALA A 1 123 ? 24.649 18.376 -18.965 1.00 52.75 123 ALA A N 1
ATOM 910 C CA . ALA A 1 123 ? 25.577 17.357 -18.514 1.00 52.75 123 ALA A CA 1
ATOM 911 C C . ALA A 1 123 ? 26.833 17.490 -19.383 1.00 52.75 123 ALA A C 1
ATOM 913 O O . ALA A 1 123 ? 26.765 17.354 -20.607 1.00 52.75 123 ALA A O 1
ATOM 914 N N . ALA A 1 124 ? 27.965 17.828 -18.759 1.00 51.22 124 ALA A N 1
ATOM 915 C CA . ALA A 1 124 ? 29.258 17.714 -19.410 1.00 51.22 124 ALA A CA 1
ATOM 916 C C . ALA A 1 124 ? 29.314 16.300 -19.985 1.00 51.22 124 ALA A C 1
ATOM 918 O O . ALA A 1 124 ? 29.007 15.360 -19.251 1.00 51.22 124 ALA A O 1
ATOM 919 N N . ARG A 1 125 ? 29.599 16.176 -21.289 1.00 48.16 125 ARG A N 1
ATOM 920 C CA . ARG A 1 125 ? 29.697 14.900 -22.007 1.00 48.16 125 ARG A CA 1
ATOM 921 C C . ARG A 1 125 ? 30.483 13.930 -21.129 1.00 48.16 125 ARG A C 1
ATOM 923 O O . ARG A 1 125 ? 31.703 14.031 -21.039 1.00 48.16 125 ARG A O 1
ATOM 930 N N . ALA A 1 126 ? 29.771 13.037 -20.446 1.00 53.94 126 ALA A N 1
ATOM 931 C CA . ALA A 1 126 ? 30.394 11.911 -19.797 1.00 53.94 126 ALA A CA 1
ATOM 932 C C . ALA A 1 126 ? 30.974 11.120 -20.961 1.00 53.94 126 ALA A C 1
ATOM 934 O O . ALA A 1 126 ? 30.232 10.622 -21.808 1.00 53.94 126 ALA A O 1
ATOM 935 N N . THR A 1 127 ? 32.297 11.103 -21.080 1.00 47.66 127 THR A N 1
ATOM 936 C CA . THR A 1 127 ? 32.957 10.100 -21.900 1.00 47.66 127 THR A CA 1
ATOM 937 C C . THR A 1 127 ? 32.544 8.784 -21.272 1.00 47.66 127 THR A C 1
ATOM 939 O O . THR A 1 127 ? 33.023 8.444 -20.189 1.00 47.66 127 THR A O 1
ATOM 942 N N . ALA A 1 128 ? 31.548 8.128 -21.867 1.00 52.12 128 ALA A N 1
ATOM 943 C CA . ALA A 1 128 ? 31.148 6.799 -21.469 1.00 52.12 128 ALA A CA 1
ATOM 944 C C . ALA A 1 128 ? 32.415 5.955 -21.576 1.00 52.12 128 ALA A C 1
ATOM 946 O O . ALA A 1 128 ? 32.901 5.699 -22.676 1.00 52.12 128 ALA A O 1
ATOM 947 N N . ASN A 1 129 ? 33.001 5.598 -20.432 1.00 52.53 129 ASN A N 1
ATOM 948 C CA . ASN A 1 129 ? 33.915 4.476 -20.405 1.00 52.53 129 ASN A CA 1
ATOM 949 C C . ASN A 1 129 ? 33.106 3.327 -20.996 1.00 52.53 129 ASN A C 1
ATOM 951 O O . ASN A 1 129 ? 32.027 3.024 -20.489 1.00 52.53 129 ASN A O 1
ATOM 955 N N . THR A 1 130 ? 33.579 2.760 -22.101 1.00 56.81 130 THR A N 1
ATOM 956 C CA . THR A 1 130 ? 32.844 1.863 -23.007 1.00 56.81 130 THR A CA 1
ATOM 957 C C . THR A 1 130 ? 32.413 0.525 -22.367 1.00 56.81 130 THR A C 1
ATOM 959 O O . THR A 1 130 ? 32.099 -0.421 -23.078 1.00 56.81 130 THR A O 1
ATOM 962 N N . GLY A 1 131 ? 32.400 0.422 -21.032 1.00 62.19 131 GLY A N 1
ATOM 963 C CA . GLY A 1 131 ? 31.984 -0.748 -20.259 1.00 62.19 131 GLY A CA 1
ATOM 964 C C . GLY A 1 131 ? 31.002 -0.482 -19.107 1.00 62.19 131 GLY A C 1
ATOM 965 O O . GLY A 1 131 ? 30.469 -1.451 -18.573 1.00 62.19 131 GLY A O 1
ATOM 966 N N . ASP A 1 132 ? 30.711 0.773 -18.733 1.00 77.12 132 ASP A N 1
ATOM 967 C CA . ASP A 1 132 ? 29.805 1.062 -17.609 1.00 77.12 132 ASP A CA 1
ATOM 968 C C . ASP A 1 132 ? 28.377 1.355 -18.096 1.00 77.12 132 ASP A C 1
ATOM 970 O O . ASP A 1 132 ? 28.148 2.268 -18.892 1.00 77.12 132 ASP A O 1
ATOM 974 N N . LYS A 1 133 ? 27.394 0.598 -17.589 1.00 87.94 133 LYS A N 1
ATOM 975 C CA . LYS A 1 133 ? 25.969 0.820 -17.889 1.00 87.94 133 LYS A CA 1
ATOM 976 C C . LYS A 1 133 ? 25.489 2.167 -17.344 1.00 87.94 133 LYS A C 1
ATOM 978 O O . LYS A 1 133 ? 25.745 2.500 -16.187 1.00 87.94 133 LYS A O 1
ATOM 983 N N . ILE A 1 134 ? 24.691 2.892 -18.124 1.00 92.88 134 ILE A N 1
ATOM 984 C CA . ILE A 1 134 ? 23.970 4.083 -17.668 1.00 92.88 134 ILE A CA 1
ATOM 985 C C . ILE A 1 134 ? 22.828 3.645 -16.747 1.00 92.88 134 ILE A C 1
ATOM 987 O O . ILE A 1 134 ? 21.917 2.922 -17.152 1.00 92.88 134 ILE A O 1
ATOM 991 N N . ILE A 1 135 ? 22.866 4.106 -15.497 1.00 94.69 135 ILE A N 1
ATOM 992 C CA . ILE A 1 135 ? 21.827 3.820 -14.506 1.00 94.69 135 ILE A CA 1
ATOM 993 C C . ILE A 1 135 ? 20.723 4.870 -14.620 1.00 94.69 135 ILE A C 1
ATOM 995 O O . ILE A 1 135 ? 20.987 6.067 -14.517 1.00 94.69 135 ILE A O 1
ATOM 999 N N . ILE A 1 136 ? 19.485 4.413 -14.798 1.00 93.69 136 ILE A N 1
ATOM 1000 C CA . ILE A 1 136 ? 18.295 5.261 -14.890 1.00 93.69 136 ILE A CA 1
ATOM 1001 C C . ILE A 1 136 ? 17.378 4.928 -13.716 1.00 93.69 136 ILE A C 1
ATOM 1003 O O . ILE A 1 136 ? 16.858 3.815 -13.628 1.00 93.69 136 ILE A O 1
ATOM 1007 N N . ALA A 1 137 ? 17.183 5.898 -12.824 1.00 97.06 137 ALA A N 1
ATOM 1008 C CA . ALA A 1 137 ? 16.172 5.823 -11.778 1.00 97.06 137 ALA A CA 1
ATOM 1009 C C . ALA A 1 137 ? 14.797 6.167 -12.360 1.00 97.06 137 ALA A C 1
ATOM 1011 O O . ALA A 1 137 ? 14.637 7.194 -13.019 1.00 97.06 137 ALA A O 1
ATOM 1012 N N . ILE A 1 138 ? 13.826 5.291 -12.132 1.00 96.62 138 ILE A N 1
ATOM 1013 C CA . ILE A 1 138 ? 12.454 5.420 -12.609 1.00 96.62 138 ILE A CA 1
ATOM 1014 C C . ILE A 1 138 ? 11.574 5.626 -11.383 1.00 96.62 138 ILE A C 1
ATOM 1016 O O . ILE A 1 138 ? 11.535 4.771 -10.506 1.00 96.62 138 ILE A O 1
ATOM 1020 N N . ASP A 1 139 ? 10.851 6.738 -11.339 1.00 96.88 139 ASP A N 1
ATOM 1021 C CA . ASP A 1 139 ? 9.898 7.019 -10.269 1.00 96.88 139 ASP A CA 1
ATOM 1022 C C . ASP A 1 139 ? 8.471 6.772 -10.771 1.00 96.88 139 ASP A C 1
ATOM 1024 O O . ASP A 1 139 ? 8.014 7.391 -11.737 1.00 96.88 139 ASP A O 1
ATOM 1028 N N . ALA A 1 140 ? 7.778 5.819 -10.148 1.00 96.88 140 ALA A N 1
ATOM 1029 C CA . ALA A 1 140 ? 6.369 5.575 -10.413 1.00 96.88 140 ALA A CA 1
ATOM 1030 C C . ALA A 1 140 ? 5.545 6.442 -9.460 1.00 96.88 140 ALA A C 1
ATOM 1032 O O . ALA A 1 140 ? 5.369 6.084 -8.299 1.00 96.88 140 ALA A O 1
ATOM 1033 N N . GLY A 1 141 ? 5.028 7.563 -9.965 1.00 95.38 141 GLY A N 1
ATOM 1034 C CA . GLY A 1 141 ? 4.247 8.498 -9.156 1.00 95.38 141 GLY A CA 1
ATOM 1035 C C . GLY A 1 141 ? 3.035 7.855 -8.466 1.00 95.38 141 GLY A C 1
ATOM 1036 O O . GLY A 1 141 ? 2.401 6.944 -9.017 1.00 95.38 141 GLY A O 1
ATOM 1037 N N . HIS A 1 142 ? 2.694 8.402 -7.293 1.00 97.38 142 HIS A N 1
ATOM 1038 C CA . HIS A 1 142 ? 1.622 7.960 -6.387 1.00 97.38 142 HIS A CA 1
ATOM 1039 C C . HIS A 1 142 ? 1.846 6.557 -5.795 1.00 97.38 142 HIS A C 1
ATOM 1041 O O . HIS A 1 142 ? 2.948 6.019 -5.813 1.00 97.38 142 HIS A O 1
ATOM 1047 N N . GLY A 1 143 ? 0.808 5.957 -5.201 1.00 93.44 143 GLY A N 1
ATOM 1048 C CA . GLY A 1 143 ? 0.891 4.614 -4.629 1.00 93.44 143 GLY A CA 1
ATOM 1049 C C . GLY A 1 143 ? 0.225 4.486 -3.264 1.00 93.44 143 GLY A C 1
ATOM 1050 O O . GLY A 1 143 ? -0.145 5.459 -2.611 1.00 93.44 143 GLY A O 1
ATOM 1051 N N . GLY A 1 144 ? 0.043 3.240 -2.821 1.00 91.25 144 GLY A N 1
ATOM 1052 C CA . GLY A 1 144 ? -0.587 2.959 -1.531 1.00 91.25 144 GLY A CA 1
ATOM 1053 C C . GLY A 1 144 ? -1.984 3.579 -1.434 1.00 91.25 144 GLY A C 1
ATOM 1054 O O . GLY A 1 14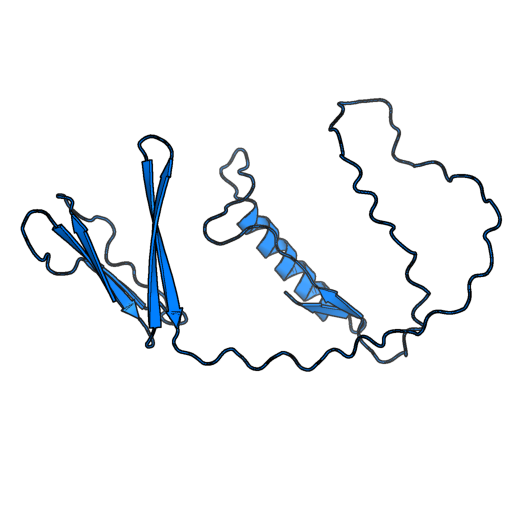4 ? -2.860 3.252 -2.241 1.00 91.25 144 GLY A O 1
ATOM 1055 N N . GLN A 1 145 ? -2.184 4.458 -0.450 1.00 89.56 145 GLN A N 1
ATOM 1056 C CA . GLN A 1 145 ? -3.450 5.165 -0.229 1.00 89.56 145 GLN A CA 1
ATOM 10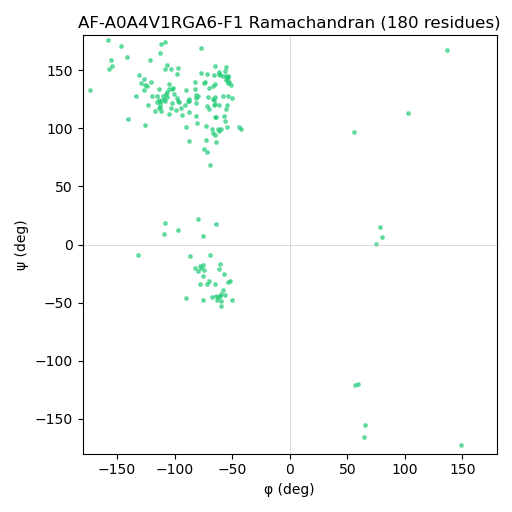57 C C . GLN A 1 145 ? -3.701 6.292 -1.231 1.00 89.56 145 GLN A C 1
ATOM 1059 O O . GLN A 1 145 ? -4.860 6.562 -1.525 1.00 89.56 145 GLN A O 1
ATOM 1064 N N . ASP A 1 146 ? -2.655 6.899 -1.789 1.00 94.00 146 ASP A N 1
ATOM 1065 C CA . ASP A 1 146 ? -2.787 7.964 -2.778 1.00 94.00 146 ASP A CA 1
ATOM 1066 C C . ASP A 1 146 ? -3.049 7.356 -4.169 1.00 94.00 146 ASP A C 1
ATOM 1068 O O . ASP A 1 146 ? -2.175 6.677 -4.722 1.00 94.00 146 ASP A O 1
ATOM 1072 N N . PRO A 1 147 ? -4.261 7.508 -4.739 1.00 95.12 147 PRO A N 1
ATOM 1073 C CA . PRO A 1 147 ? -4.573 6.982 -6.061 1.00 95.12 147 PRO A CA 1
ATOM 1074 C C . PRO A 1 147 ? -3.964 7.802 -7.208 1.00 95.12 147 PRO A C 1
ATOM 1076 O O . PRO A 1 147 ? -3.907 7.268 -8.320 1.00 95.12 147 PRO A O 1
ATOM 1079 N N . GLY A 1 148 ? -3.552 9.049 -6.952 1.00 97.19 148 GLY A N 1
ATOM 1080 C CA . GLY A 1 148 ? -3.344 10.073 -7.974 1.00 97.19 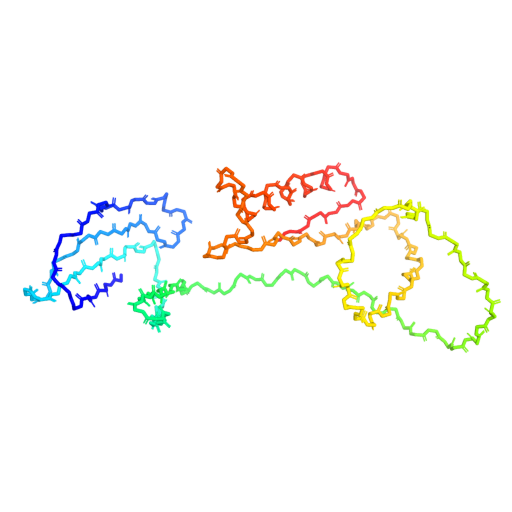148 GLY A CA 1
ATOM 1081 C C . GLY A 1 148 ? -4.644 10.481 -8.673 1.00 97.19 148 GLY A C 1
ATOM 1082 O O . GLY A 1 148 ? -5.740 10.337 -8.118 1.00 97.19 148 GLY A O 1
ATOM 1083 N N . ALA A 1 149 ? -4.540 10.979 -9.904 1.00 97.44 149 ALA A N 1
ATOM 1084 C CA . ALA A 1 149 ? -5.701 11.352 -10.705 1.00 97.44 149 ALA A CA 1
ATOM 1085 C C . ALA A 1 149 ? -6.636 10.154 -10.977 1.00 97.44 149 ALA A C 1
ATOM 1087 O O . ALA A 1 149 ? -6.205 9.008 -11.156 1.00 97.44 149 ALA A O 1
ATOM 1088 N N . ILE A 1 150 ? -7.943 10.435 -11.040 1.00 97.19 150 ILE A N 1
ATOM 1089 C CA . ILE A 1 150 ? -8.990 9.454 -11.355 1.00 97.19 150 ILE A CA 1
ATOM 1090 C C . ILE A 1 150 ? -9.609 9.816 -12.708 1.00 97.19 150 ILE A C 1
ATOM 1092 O O . ILE A 1 150 ? -10.181 10.892 -12.869 1.00 97.19 150 ILE A O 1
ATOM 1096 N N . GLY A 1 151 ? -9.486 8.916 -13.685 1.00 95.56 151 GLY A N 1
ATOM 1097 C CA . GLY A 1 151 ? -10.053 9.097 -15.022 1.00 95.56 151 GLY A CA 1
ATOM 1098 C C . GLY A 1 151 ? -11.570 8.847 -15.084 1.00 95.56 151 GLY A C 1
ATOM 1099 O O . GLY A 1 151 ? -12.133 8.260 -14.158 1.00 95.56 151 GLY A O 1
ATOM 1100 N N . PRO A 1 152 ? -12.240 9.198 -16.201 1.00 93.94 152 PRO A N 1
ATOM 1101 C CA . PRO A 1 152 ? -13.701 9.088 -16.346 1.00 93.94 152 PRO A CA 1
ATOM 1102 C C . PRO A 1 152 ? -14.284 7.681 -16.122 1.00 93.94 152 PRO A C 1
ATOM 1104 O O . PRO A 1 152 ? -15.440 7.550 -15.741 1.00 93.94 152 PRO A O 1
ATOM 1107 N N . GLY A 1 153 ? -13.486 6.627 -16.328 1.00 94.88 153 GLY A N 1
ATOM 1108 C CA . GLY A 1 153 ? -13.863 5.229 -16.077 1.00 94.88 153 GLY A CA 1
ATOM 1109 C C . GLY A 1 153 ? -13.402 4.666 -14.726 1.00 94.88 153 GLY A C 1
ATOM 1110 O O . GLY A 1 153 ? -13.389 3.453 -14.550 1.00 94.88 153 GLY A O 1
ATOM 1111 N N . GLY A 1 154 ? -12.944 5.507 -13.792 1.00 95.69 154 GLY A N 1
ATOM 1112 C CA . GLY A 1 154 ? -12.413 5.069 -12.494 1.00 95.69 154 GLY A CA 1
ATOM 1113 C C . GLY A 1 154 ? -10.964 4.565 -12.526 1.00 95.69 154 GLY A C 1
ATOM 1114 O O . GLY A 1 154 ? -10.456 4.090 -11.506 1.00 95.69 154 GLY A O 1
ATOM 1115 N N . THR A 1 155 ? -10.278 4.680 -13.668 1.00 97.06 155 THR A N 1
ATOM 1116 C CA . THR A 1 155 ? -8.845 4.382 -13.791 1.00 97.06 155 THR A CA 1
ATOM 1117 C C . THR A 1 155 ? -8.050 5.257 -12.830 1.00 97.06 155 THR A C 1
ATOM 1119 O O . THR A 1 155 ? -8.208 6.475 -12.834 1.00 97.06 155 THR A O 1
ATOM 1122 N N . ARG A 1 156 ? -7.189 4.637 -12.020 1.00 98.00 156 ARG A N 1
ATOM 1123 C CA . ARG A 1 156 ? -6.343 5.325 -11.036 1.00 98.00 156 ARG A CA 1
ATOM 1124 C C . ARG A 1 156 ? -4.935 5.477 -11.586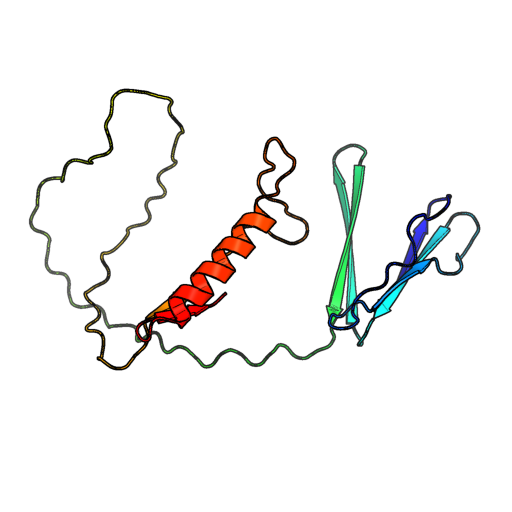 1.00 98.00 156 ARG A C 1
ATOM 1126 O O . ARG A 1 156 ? -4.348 4.479 -12.009 1.00 98.00 156 ARG A O 1
ATOM 1133 N N . GLU A 1 157 ? -4.397 6.687 -11.530 1.00 98.00 157 GLU A N 1
ATOM 1134 C CA . GLU A 1 157 ? -3.060 7.023 -12.018 1.00 98.00 157 GLU A CA 1
ATOM 1135 C C . GLU A 1 157 ? -1.985 6.071 -11.494 1.00 98.00 157 GLU A C 1
ATOM 1137 O O . GLU A 1 157 ? -1.254 5.501 -12.301 1.00 98.00 157 GLU A O 1
ATOM 1142 N N . LYS A 1 158 ? -1.969 5.782 -10.184 1.00 97.94 158 LYS A N 1
ATOM 1143 C CA . LYS A 1 158 ? -0.978 4.876 -9.574 1.00 97.94 158 LYS A CA 1
ATOM 1144 C C . LYS A 1 158 ? -0.861 3.508 -10.258 1.00 97.94 158 LYS A C 1
ATOM 1146 O O . LYS A 1 158 ? 0.195 2.885 -10.238 1.00 97.94 158 LYS A O 1
ATOM 1151 N N . ASN A 1 159 ? -1.960 3.002 -10.828 1.00 97.31 159 ASN A N 1
ATOM 1152 C CA . ASN A 1 159 ? -1.980 1.699 -11.493 1.00 97.31 159 ASN A CA 1
ATOM 1153 C C . ASN A 1 159 ? -1.347 1.792 -12.887 1.00 97.31 159 ASN A C 1
ATOM 1155 O O . ASN A 1 159 ? -0.709 0.846 -13.345 1.00 97.31 159 ASN A O 1
ATOM 1159 N N . VAL A 1 160 ? -1.529 2.930 -13.556 1.00 97.31 160 VAL A N 1
ATOM 1160 C CA . VAL A 1 160 ? -0.964 3.209 -14.877 1.00 97.31 160 VAL A CA 1
ATOM 1161 C C . VAL A 1 160 ? 0.527 3.513 -14.752 1.00 97.31 160 VAL A C 1
ATOM 1163 O O . VAL A 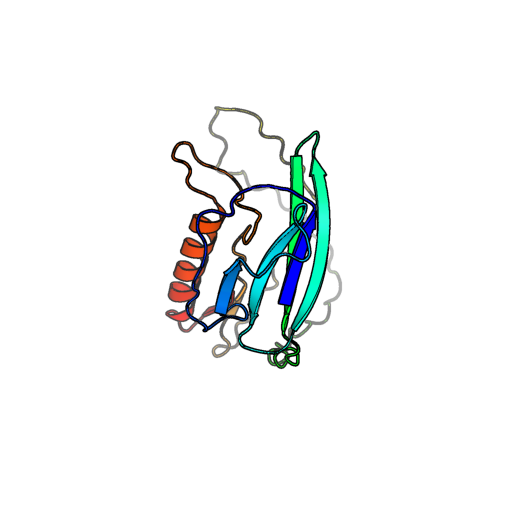1 160 ? 1.329 2.913 -15.467 1.00 97.31 160 VAL A O 1
ATOM 1166 N N . THR A 1 161 ? 0.914 4.379 -13.811 1.00 98.00 161 THR A N 1
ATOM 1167 C CA . THR A 1 161 ? 2.309 4.792 -13.600 1.00 98.00 161 THR A CA 1
ATOM 1168 C C . THR A 1 161 ? 3.195 3.597 -13.271 1.00 98.00 161 THR A C 1
ATOM 1170 O O . THR A 1 161 ? 4.201 3.391 -13.947 1.00 98.00 161 THR A O 1
ATOM 1173 N N . ILE A 1 162 ? 2.796 2.732 -12.329 1.00 98.19 162 ILE A N 1
ATOM 1174 C CA . ILE A 1 162 ? 3.587 1.540 -11.986 1.00 98.19 162 ILE A CA 1
ATOM 1175 C C . ILE A 1 162 ? 3.679 0.532 -13.140 1.00 98.19 162 ILE A C 1
ATOM 1177 O O . ILE A 1 162 ? 4.711 -0.121 -13.309 1.00 98.19 162 ILE A O 1
ATOM 1181 N N . ALA A 1 163 ? 2.629 0.401 -13.959 1.00 98.00 163 ALA A N 1
ATOM 1182 C CA . ALA A 1 163 ? 2.641 -0.487 -15.119 1.00 98.00 163 ALA A CA 1
ATOM 1183 C C . ALA A 1 163 ? 3.624 0.010 -16.192 1.00 98.00 163 ALA A C 1
ATOM 1185 O O . ALA A 1 163 ? 4.434 -0.772 -16.698 1.00 98.00 163 ALA A O 1
ATOM 1186 N N . ILE A 1 164 ? 3.603 1.3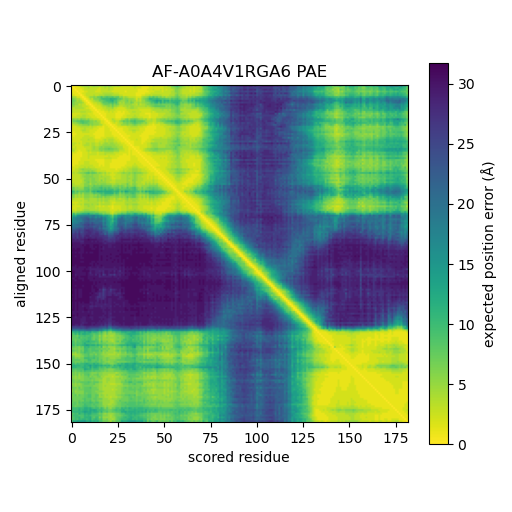13 -16.487 1.00 98.12 164 ILE A N 1
ATOM 1187 C CA . ILE A 1 164 ? 4.542 1.952 -17.418 1.00 98.12 164 ILE A CA 1
ATOM 1188 C C . ILE A 1 164 ? 5.971 1.849 -16.884 1.00 98.12 164 ILE A C 1
ATOM 1190 O O . ILE A 1 164 ? 6.861 1.420 -17.616 1.00 98.12 164 ILE A O 1
ATOM 1194 N N . ALA A 1 165 ? 6.188 2.172 -15.610 1.00 98.44 165 ALA A N 1
ATOM 1195 C CA . ALA A 1 165 ? 7.502 2.156 -14.978 1.00 98.44 165 ALA A CA 1
ATOM 1196 C C . ALA A 1 165 ? 8.149 0.760 -15.026 1.00 98.44 165 ALA A C 1
ATOM 1198 O O . ALA A 1 165 ? 9.320 0.621 -15.383 1.00 98.44 165 ALA A O 1
ATOM 1199 N N . ARG A 1 166 ? 7.371 -0.299 -14.761 1.00 98.31 166 ARG A N 1
ATOM 1200 C CA . ARG A 1 166 ? 7.833 -1.691 -14.899 1.00 98.31 166 ARG A CA 1
ATOM 1201 C C . ARG A 1 166 ? 8.177 -2.049 -16.342 1.00 98.31 166 ARG A C 1
ATOM 1203 O O . ARG A 1 166 ? 9.229 -2.640 -16.566 1.00 98.31 166 ARG A O 1
ATOM 1210 N N . LYS A 1 167 ? 7.338 -1.667 -17.313 1.00 98.38 167 LYS A N 1
ATOM 1211 C CA . LYS A 1 167 ? 7.610 -1.915 -18.738 1.00 98.38 167 LYS A CA 1
ATOM 1212 C C . LYS A 1 167 ? 8.874 -1.188 -19.203 1.00 98.38 167 LYS A C 1
ATOM 1214 O O . LYS A 1 167 ? 9.710 -1.795 -19.863 1.00 98.38 167 LYS A O 1
ATOM 1219 N N . LEU A 1 168 ? 9.038 0.079 -18.824 1.00 98.25 168 LEU A N 1
ATOM 1220 C CA . LEU A 1 168 ? 10.233 0.864 -19.130 1.00 98.25 168 LEU A CA 1
ATOM 1221 C C . LEU A 1 168 ? 11.485 0.231 -18.515 1.00 98.25 168 LEU A C 1
ATOM 1223 O O . LEU A 1 168 ? 12.490 0.091 -19.203 1.00 98.25 168 LEU A O 1
ATOM 1227 N N . ARG A 1 169 ? 11.418 -0.210 -17.252 1.00 98.06 169 ARG A N 1
ATOM 1228 C CA . ARG A 1 169 ? 12.527 -0.919 -16.603 1.00 98.06 169 ARG A CA 1
ATOM 1229 C C . ARG A 1 169 ? 12.948 -2.164 -17.382 1.00 98.06 169 ARG A C 1
ATOM 1231 O O . ARG A 1 169 ? 14.145 -2.393 -17.512 1.00 98.06 169 ARG A O 1
ATOM 1238 N N . THR A 1 170 ? 11.996 -2.962 -17.868 1.00 98.19 170 THR A N 1
ATOM 1239 C CA . THR A 1 170 ? 12.297 -4.136 -18.702 1.00 98.19 170 THR A CA 1
ATOM 1240 C C . THR A 1 170 ? 13.036 -3.718 -19.969 1.00 98.19 170 THR A C 1
ATOM 1242 O O . THR A 1 170 ? 14.153 -4.172 -20.176 1.00 98.19 170 THR A O 1
ATOM 1245 N N . LEU A 1 171 ? 12.489 -2.764 -20.728 1.00 98.12 171 LEU A N 1
ATOM 1246 C CA . LEU A 1 171 ? 13.109 -2.282 -21.969 1.00 98.12 171 LEU A CA 1
ATOM 1247 C C . LEU A 1 171 ? 14.526 -1.729 -21.750 1.00 98.12 171 LEU A C 1
ATOM 1249 O O . LEU A 1 171 ? 15.415 -1.979 -22.554 1.00 98.12 171 LEU A O 1
ATOM 1253 N N . LEU A 1 172 ? 14.753 -1.008 -20.649 1.00 96.56 172 LEU A N 1
ATOM 1254 C CA . LEU A 1 172 ? 16.078 -0.493 -20.299 1.00 96.56 172 LEU A CA 1
ATOM 1255 C C . LEU A 1 172 ? 17.056 -1.593 -19.879 1.00 96.56 172 LEU A C 1
ATOM 1257 O O . LEU A 1 172 ? 18.250 -1.441 -20.076 1.00 96.56 172 LEU A O 1
ATOM 1261 N N . ASN A 1 173 ? 16.587 -2.679 -19.268 1.00 95.62 173 ASN A N 1
ATOM 1262 C CA . ASN A 1 173 ? 17.468 -3.773 -18.855 1.00 95.62 173 ASN A CA 1
ATOM 1263 C C . ASN A 1 173 ? 17.795 -4.741 -20.001 1.00 95.62 173 ASN A C 1
ATOM 1265 O O . ASN A 1 173 ? 18.800 -5.448 -19.903 1.00 95.62 173 ASN A O 1
ATOM 1269 N N . ASP A 1 174 ? 16.977 -4.752 -21.056 1.00 97.06 174 ASP A N 1
ATOM 1270 C CA . ASP A 1 174 ? 17.219 -5.514 -22.285 1.00 97.06 174 ASP A CA 1
ATOM 1271 C C . ASP A 1 174 ? 18.309 -4.867 -23.161 1.00 97.06 174 ASP A C 1
ATOM 1273 O O . ASP A 1 174 ? 18.954 -5.547 -23.959 1.00 97.06 174 ASP A O 1
ATOM 1277 N N . ASP A 1 175 ? 18.562 -3.567 -22.985 1.00 94.88 175 ASP A N 1
ATOM 1278 C CA . ASP A 1 175 ? 19.659 -2.859 -23.640 1.00 94.88 175 ASP A CA 1
ATOM 1279 C C . ASP A 1 175 ? 20.951 -2.957 -22.795 1.00 94.88 175 ASP A C 1
ATOM 1281 O O . ASP A 1 175 ? 20.972 -2.549 -21.626 1.00 94.88 175 ASP A O 1
ATOM 1285 N N . PRO A 1 176 ? 22.070 -3.469 -23.346 1.00 91.94 176 PRO A N 1
ATOM 1286 C CA . PRO A 1 176 ? 23.324 -3.603 -22.608 1.00 91.94 176 PRO A CA 1
ATOM 1287 C C . PRO A 1 176 ? 23.904 -2.267 -22.124 1.00 91.94 176 PRO A C 1
ATOM 1289 O O . PRO A 1 176 ? 24.686 -2.280 -21.173 1.00 91.94 176 PRO A O 1
ATOM 1292 N N . MET A 1 177 ? 23.525 -1.136 -22.728 1.00 94.06 177 MET A N 1
ATOM 1293 C CA . MET A 1 177 ? 23.975 0.202 -22.348 1.00 94.06 177 MET A CA 1
ATOM 1294 C C . MET A 1 177 ? 23.277 0.732 -21.090 1.00 94.06 177 MET A C 1
ATOM 1296 O O . MET A 1 177 ? 23.817 1.630 -20.443 1.00 94.06 177 MET A O 1
ATOM 1300 N N . PHE A 1 178 ? 22.116 0.190 -20.706 1.00 95.44 178 PHE A N 1
ATOM 1301 C CA . PHE A 1 178 ? 21.286 0.750 -19.640 1.00 95.44 178 PHE A CA 1
ATOM 1302 C C . PHE A 1 178 ? 21.029 -0.225 -18.480 1.00 95.44 178 PHE A C 1
ATOM 1304 O O . PHE A 1 178 ? 21.170 -1.447 -18.567 1.00 95.44 178 PHE A O 1
ATOM 1311 N N . LYS A 1 179 ? 20.680 0.355 -17.328 1.00 95.62 179 LYS A N 1
ATOM 1312 C CA . LYS A 1 179 ? 20.162 -0.347 -16.153 1.00 95.62 179 LYS A CA 1
ATOM 1313 C C . LYS A 1 179 ? 19.053 0.486 -15.514 1.00 95.62 179 LYS A C 1
ATOM 1315 O O . LYS A 1 179 ? 19.328 1.501 -14.875 1.00 95.62 179 LYS A O 1
ATOM 1320 N N . GLY A 1 180 ? 17.809 0.039 -15.659 1.00 95.00 180 GLY A N 1
ATOM 1321 C CA . GLY A 1 180 ? 16.647 0.647 -15.013 1.00 95.00 180 GLY A CA 1
ATOM 1322 C C . GLY A 1 180 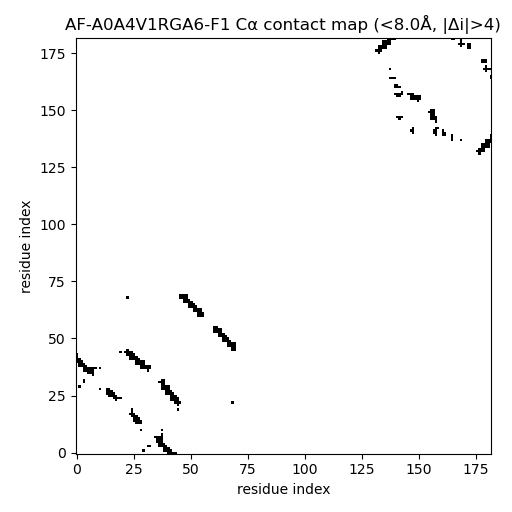? 16.492 0.188 -13.559 1.00 95.00 180 GLY A C 1
ATOM 1323 O O . GLY A 1 180 ? 16.463 -1.018 -13.277 1.00 95.00 180 GLY A O 1
ATOM 1324 N N . VAL A 1 181 ? 16.346 1.141 -12.638 1.00 95.62 181 VAL A N 1
ATOM 1325 C CA . VAL A 1 181 ? 16.061 0.898 -11.214 1.00 95.62 181 VAL A CA 1
ATOM 1326 C C . VAL A 1 181 ? 14.745 1.570 -10.811 1.00 95.62 181 VAL A C 1
ATOM 1328 O O . VAL A 1 181 ? 14.452 2.663 -11.285 1.00 95.62 181 VAL A O 1
ATOM 1331 N N . LEU A 1 182 ? 13.955 0.875 -9.989 1.00 91.94 182 LEU A N 1
ATOM 1332 C CA . LEU A 1 182 ? 12.706 1.336 -9.368 1.00 91.94 182 LEU A CA 1
ATOM 1333 C C . LEU A 1 182 ? 12.915 1.410 -7.857 1.00 91.94 182 LEU A C 1
ATOM 1335 O O . LEU A 1 182 ? 13.702 0.561 -7.370 1.00 91.94 182 LEU A O 1
#

Nearest PDB structures (foldseek):
  8roy-assembly1_B  TM=4.284E-01  e=5.579E+00  Homo sapiens
  2mim-assembly1_A  TM=2.742E-01  e=8.115E+00  Gallus gallus
  4s36-assembly1_A  TM=1.310E-01  e=3.181E+00  Pseudomonas aeruginosa

Solvent-accessible surface area (backbone atoms only — not comparable to full-atom values): 12008 Å² total; per-residue (Å²): 91,77,47,78,42,87,43,73,84,81,89,76,86,62,66,43,78,48,91,52,84,49,64,54,29,34,38,32,78,45,83,48,92,49,92,54,32,39,24,42,30,40,43,56,68,59,66,61,51,77,49,75,46,82,45,74,59,88,92,47,76,47,76,50,76,48,75,43,66,74,64,77,77,76,77,75,74,80,82,78,79,73,78,77,76,77,83,76,82,88,75,84,84,79,92,75,83,86,81,84,71,95,78,81,66,100,73,84,80,92,74,87,75,81,79,72,90,71,81,80,71,76,76,71,82,72,77,71,58,95,81,69,56,49,76,43,83,50,83,48,59,64,43,91,89,46,44,62,61,71,47,100,86,69,50,40,40,25,63,52,35,44,52,51,45,54,53,50,30,50,59,31,54,74,36,84,62,34,38,46,43,117

pLDDT: mean 78.62, std 20.75, range [37.19, 98.44]

Mean predicted aligned error: 15.26 Å

Radius of gyration: 25.85 Å; Cα contacts (8 Å, |Δi|>4): 199; chains: 1; bounding box: 60×50×58 Å

Sequence (182 aa):
VALDIKQTGVIQGLPLLFSGNNLVKAIRSGTPKDAQTLRLVVDLTENGKTEAVKQQNGSNYTVVFTINADAPPPPPPPPVVAKRVEKPAVVAPRVSEPASNPFKTESNRTTGVISSNTVTRPAARATANTGDKIIIAIDAGHGGQDPGAIGPGGTREKNVTIAIARKLRTLLNDDPMFKGVL

Foldseek 3Di:
DKDKDQAADDDPDDWDADPLPDQFGTWHWDDHPDRRITMIDTDTSADWDKDWDWDDDPPDIDIDIDTGHPDDDDPPDDDPPPPPPDDDDDDDDDDDDDDDDPPDDPDDDDPDDPDDPPPPDPPDPPPPPVQDAAEDEQDQPDDDPGQPDADPVRRGSSVVSVVVLVVVQVVQVVDSNHHYDD